Protein AF-C9S8U9-F1 (afdb_monomer_lite)

Secondary structure (DSSP, 8-state):
----HHHHHHHHHHHHHHHHHHHHHHS--------STT--SS-GGGS---PPSS---B--GGGSTT-TT----SEEEEE---TTTTT--SS--HHHHHHHHHT-SSEEEEEE--HHHHSPPTTS-HHHHHHHHHHHHHTT-TTTT-HHHHHHHHHHHHTGGGSGGGTT--EEEE--TT----S---B-HHHHHHHTT-S---S--PPPPGGGGTTHHHHHHHHHHH-GGGS-------------------------EEEEEE--

InterPro domains:
  IPR002685 Glycosyl transferase, family 15 [PF01793] (92-191)
  IPR002685 Glycosyl transferase, family 15 [PTHR31121] (91-192)
  IPR029044 Nucleotide-diphospho-sugar transferases [G3DSA:3.90.550.10] (57-228)
  IPR029044 Nucleotide-diphospho-sugar transferases [SSF53448] (66-192)

Radius of gyration: 26.72 Å; chains: 1; bounding box: 53×52×93 Å

Structure (mmCIF, N/CA/C/O backbone):
data_AF-C9S8U9-F1
#
_entry.id   AF-C9S8U9-F1
#
loop_
_atom_site.group_PDB
_atom_site.id
_atom_site.type_symbol
_atom_site.label_atom_id
_atom_site.label_alt_id
_atom_site.label_comp_id
_atom_site.label_asym_id
_atom_site.label_entity_id
_atom_site.label_seq_id
_atom_site.pdbx_PDB_ins_code
_atom_site.Cartn_x
_atom_site.Cartn_y
_atom_site.Cartn_z
_atom_site.occupancy
_atom_site.B_iso_or_equiv
_atom_site.auth_seq_id
_atom_site.auth_comp_id
_atom_site.auth_asym_id
_atom_site.auth_atom_id
_atom_site.pdbx_PDB_model_num
ATOM 1 N N . MET A 1 1 ? -33.712 15.819 67.278 1.00 54.09 1 MET A N 1
ATOM 2 C CA . MET A 1 1 ? -32.250 15.870 67.512 1.00 54.09 1 MET A CA 1
ATOM 3 C C . MET A 1 1 ? -31.623 16.783 66.472 1.00 54.09 1 MET A C 1
ATOM 5 O O . MET A 1 1 ? -31.717 16.493 65.286 1.00 54.09 1 MET A O 1
ATOM 9 N N . ALA A 1 2 ? -31.070 17.926 66.882 1.00 66.62 2 ALA A N 1
ATOM 10 C CA . ALA A 1 2 ? -30.417 18.839 65.949 1.00 66.62 2 ALA A CA 1
ATOM 11 C C . ALA A 1 2 ? -29.106 18.204 65.463 1.00 66.62 2 ALA A C 1
ATOM 13 O O . ALA A 1 2 ? -28.190 18.008 66.254 1.00 66.62 2 ALA A O 1
ATOM 14 N N . MET A 1 3 ? -29.015 17.871 64.169 1.00 73.12 3 MET A N 1
ATOM 15 C CA . MET A 1 3 ? -27.772 17.347 63.591 1.00 73.12 3 MET A CA 1
ATOM 16 C C . MET A 1 3 ? -26.617 18.318 63.846 1.00 73.12 3 MET A C 1
ATOM 18 O O . MET A 1 3 ? -26.772 19.520 63.599 1.00 73.12 3 MET A O 1
ATOM 22 N N . ALA A 1 4 ? -25.480 17.799 64.307 1.00 79.50 4 ALA A N 1
ATOM 23 C CA . ALA A 1 4 ? -24.287 18.585 64.593 1.00 79.50 4 ALA A CA 1
ATOM 24 C C . ALA A 1 4 ? -23.782 19.297 63.324 1.00 79.50 4 ALA A C 1
ATOM 26 O O . ALA A 1 4 ? -23.772 18.726 62.233 1.00 79.50 4 ALA A O 1
ATOM 27 N N . ARG A 1 5 ? -23.346 20.554 63.466 1.00 78.56 5 ARG A N 1
ATOM 28 C CA . ARG A 1 5 ? -22.829 21.397 62.368 1.00 78.56 5 ARG A CA 1
ATOM 29 C C . ARG A 1 5 ? -21.776 20.708 61.471 1.00 78.56 5 ARG A C 1
ATOM 31 O O . ARG A 1 5 ? -21.916 20.846 60.257 1.00 78.56 5 ARG A O 1
ATOM 38 N N . PRO A 1 6 ? -20.797 19.933 61.987 1.00 82.88 6 PRO A N 1
ATOM 39 C CA . PRO A 1 6 ? -19.828 19.243 61.124 1.00 82.88 6 PRO A CA 1
ATOM 40 C C . PRO A 1 6 ? -20.459 18.139 60.265 1.00 82.88 6 PRO A C 1
ATOM 42 O O . PRO A 1 6 ? -20.071 17.958 59.116 1.00 82.88 6 PRO A O 1
ATOM 45 N N . ILE A 1 7 ? -21.486 17.452 60.772 1.00 84.88 7 ILE A N 1
ATOM 46 C CA . ILE A 1 7 ? -22.198 16.403 60.027 1.00 84.88 7 ILE A CA 1
ATOM 47 C C . ILE A 1 7 ? -22.987 17.022 58.868 1.00 84.88 7 ILE A C 1
ATOM 49 O O . ILE A 1 7 ? -22.993 16.489 57.763 1.00 84.88 7 ILE A O 1
ATOM 53 N N . ARG A 1 8 ? -23.588 18.201 59.079 1.00 85.94 8 ARG A N 1
ATOM 54 C CA . ARG A 1 8 ? -24.282 18.934 58.007 1.00 85.94 8 ARG A CA 1
ATOM 55 C C . ARG A 1 8 ? -23.329 19.354 56.888 1.00 85.94 8 ARG A C 1
ATOM 57 O O . ARG A 1 8 ? -23.689 19.233 55.724 1.00 85.94 8 ARG A O 1
ATOM 64 N N . ALA A 1 9 ? -22.122 19.803 57.231 1.00 87.81 9 ALA A N 1
ATOM 65 C CA . ALA A 1 9 ? -21.110 20.163 56.239 1.00 87.81 9 ALA A CA 1
ATOM 66 C C . ALA A 1 9 ? -20.684 18.949 55.395 1.00 87.81 9 ALA A C 1
ATOM 68 O O . ALA A 1 9 ? -20.598 19.046 54.174 1.00 87.81 9 ALA A O 1
ATOM 69 N N . LEU A 1 10 ? -20.499 17.790 56.030 1.00 91.00 10 LEU A N 1
ATOM 70 C CA . LEU A 1 10 ? -20.082 16.556 55.358 1.00 91.00 10 LEU A CA 1
ATOM 71 C C . LEU A 1 10 ? -21.153 16.035 54.382 1.00 91.00 10 LEU A C 1
ATOM 73 O O . LEU A 1 10 ? -20.832 15.603 53.273 1.00 91.00 10 LEU A O 1
ATOM 77 N N . VAL A 1 11 ? -22.432 16.154 54.751 1.00 91.94 11 VAL A N 1
ATOM 78 C CA . VAL A 1 11 ? -23.562 15.824 53.866 1.00 91.94 11 VAL A CA 1
ATOM 79 C C . VAL A 1 11 ? -23.600 16.751 52.650 1.00 91.94 11 VAL A C 1
ATOM 81 O O . VAL A 1 11 ? -23.737 16.270 51.529 1.00 91.94 11 VAL A O 1
ATOM 84 N N . VAL A 1 12 ? -23.417 18.062 52.839 1.00 93.75 12 VAL A N 1
ATOM 85 C CA . VAL A 1 12 ? -23.402 19.028 51.725 1.00 93.75 12 VAL A CA 1
ATOM 86 C C . VAL A 1 12 ? -22.255 18.742 50.756 1.00 93.75 12 VAL A C 1
ATOM 88 O O . VAL A 1 12 ? -22.478 18.701 49.549 1.00 93.75 12 VAL A O 1
ATOM 91 N N . VAL A 1 13 ? -21.049 18.478 51.268 1.00 94.38 13 VAL A N 1
ATOM 92 C CA . VAL A 1 13 ? -19.889 18.135 50.430 1.00 94.38 13 VAL A CA 1
ATOM 93 C C . VAL A 1 13 ? -20.129 16.837 49.661 1.00 94.38 13 VAL A C 1
ATOM 95 O O . VAL A 1 13 ? -19.851 16.778 48.468 1.00 94.38 13 VAL A O 1
ATOM 98 N N . SER A 1 14 ? -20.703 15.818 50.304 1.00 93.50 14 SER A N 1
ATOM 99 C CA . SER A 1 14 ? -21.003 14.541 49.642 1.00 93.50 14 SER A CA 1
ATOM 100 C C . SER A 1 14 ? -22.031 14.701 48.520 1.00 93.50 14 SER A C 1
ATOM 102 O O . SER A 1 14 ? -21.852 14.140 47.443 1.00 93.50 14 SER A O 1
ATOM 104 N N . VAL A 1 15 ? -23.072 15.514 48.732 1.00 95.25 15 VAL A N 1
ATOM 105 C CA . VAL A 1 15 ? -24.070 15.825 47.696 1.00 95.25 15 VAL A CA 1
ATOM 106 C C . VAL A 1 15 ? -23.445 16.631 46.557 1.00 95.25 15 VAL A C 1
ATOM 108 O O . VAL A 1 15 ? -23.699 16.329 45.396 1.00 95.25 15 VAL A O 1
ATOM 111 N N . MET A 1 16 ? -22.583 17.607 46.855 1.00 94.31 16 MET A N 1
ATOM 112 C CA . MET A 1 16 ? -21.869 18.368 45.823 1.00 94.31 16 MET A CA 1
ATOM 113 C C . MET A 1 16 ? -20.952 17.480 44.981 1.00 94.31 16 MET A C 1
ATOM 115 O O . MET A 1 16 ? -20.958 17.592 43.757 1.00 94.31 16 MET A O 1
ATOM 119 N N . LEU A 1 17 ? -20.206 16.573 45.615 1.00 94.62 17 LEU A N 1
ATOM 120 C CA . LEU A 1 17 ? -19.356 15.612 44.914 1.00 94.62 17 LEU A CA 1
ATOM 121 C C . LEU A 1 17 ? -20.181 14.635 44.073 1.00 94.62 17 LEU A C 1
ATOM 123 O O . LEU A 1 17 ? -19.790 14.331 42.951 1.00 94.62 17 LEU A O 1
ATOM 127 N N . TRP A 1 18 ? -21.337 14.189 44.567 1.00 93.94 18 TRP A N 1
ATOM 128 C CA . TRP A 1 18 ? -22.242 13.316 43.818 1.00 93.94 18 TRP A CA 1
ATOM 129 C C . TRP A 1 18 ? -22.851 14.023 42.602 1.00 93.94 18 TRP A C 1
ATOM 131 O O . TRP A 1 18 ? -22.807 13.486 41.498 1.00 93.94 18 TRP A O 1
ATOM 141 N N . CYS A 1 19 ? -23.325 15.262 42.761 1.00 92.69 19 CYS A N 1
ATOM 142 C CA . CYS A 1 19 ? -23.806 16.084 41.650 1.00 92.69 19 CYS A CA 1
ATOM 143 C C . CYS A 1 19 ? -22.697 16.377 40.631 1.00 92.69 19 CYS A C 1
ATOM 145 O O . CYS A 1 19 ? -22.939 16.318 39.428 1.00 92.69 19 CYS A O 1
ATOM 147 N N . PHE A 1 20 ? -21.474 16.649 41.095 1.00 91.12 20 PHE A N 1
ATOM 148 C CA . PHE A 1 20 ? -20.315 16.832 40.223 1.00 91.12 20 PHE A CA 1
ATOM 149 C C . PHE A 1 20 ? -19.981 15.548 39.457 1.00 91.12 20 PHE A C 1
ATOM 151 O O . PHE A 1 20 ? -19.765 15.594 38.252 1.00 91.12 20 PHE A O 1
ATOM 158 N N . PHE A 1 21 ? -20.012 14.391 40.119 1.00 90.12 21 PHE A N 1
ATOM 159 C CA . PHE A 1 21 ? -19.771 13.097 39.485 1.00 90.12 21 PHE A CA 1
ATOM 160 C C . PHE A 1 21 ? -20.844 12.758 38.439 1.00 90.12 21 PHE A C 1
ATOM 162 O O . PHE A 1 21 ? -20.517 12.317 37.340 1.00 90.12 21 PHE A O 1
ATOM 169 N N . ILE A 1 22 ? -22.117 13.046 38.729 1.00 90.44 22 ILE A N 1
ATOM 170 C CA . ILE A 1 22 ? -23.211 12.924 37.756 1.00 90.44 22 ILE A CA 1
ATOM 171 C C . ILE A 1 22 ? -23.002 13.879 36.581 1.00 90.44 22 ILE A C 1
ATOM 173 O O . ILE A 1 22 ? -23.179 13.472 35.438 1.00 90.44 22 ILE A O 1
ATOM 177 N N . TYR A 1 23 ? -22.583 15.120 36.830 1.00 87.38 23 TYR A N 1
ATOM 178 C CA . TYR A 1 23 ? -22.259 16.074 35.772 1.00 87.38 23 TYR A CA 1
ATOM 179 C C . TYR A 1 23 ? -21.071 15.614 34.913 1.00 87.38 23 TYR A C 1
ATOM 181 O O . TYR A 1 23 ? -21.072 15.838 33.710 1.00 87.38 23 TYR A O 1
ATOM 189 N N . LEU A 1 24 ? -20.083 14.919 35.478 1.00 81.25 24 LEU A N 1
ATOM 190 C CA . LEU A 1 24 ? -18.994 14.335 34.688 1.00 81.25 24 LEU A CA 1
ATOM 191 C C . LEU A 1 24 ? -19.458 13.173 33.794 1.00 81.25 24 LEU A C 1
ATOM 193 O O . LEU A 1 24 ? -18.892 12.984 32.720 1.00 81.25 24 LEU A O 1
ATOM 197 N N . ILE A 1 25 ? -20.471 12.406 34.214 1.00 83.19 25 ILE A N 1
ATOM 198 C CA . ILE A 1 25 ? -20.989 11.251 33.459 1.00 83.19 25 ILE A CA 1
ATOM 199 C C . ILE A 1 25 ? -22.046 11.665 32.425 1.00 83.19 25 ILE A C 1
ATOM 201 O O . ILE A 1 25 ? -22.026 11.177 31.299 1.00 83.19 25 ILE A O 1
ATOM 205 N N . LEU A 1 26 ? -22.983 12.533 32.812 1.00 84.19 26 LEU A N 1
ATOM 206 C CA . LEU A 1 26 ? -24.154 12.925 32.015 1.00 84.19 26 LEU A CA 1
ATOM 207 C C . LEU A 1 26 ? -24.034 14.325 31.406 1.00 84.19 26 LEU A C 1
ATOM 209 O O . LEU A 1 26 ? -24.893 14.728 30.623 1.00 84.19 26 LEU A O 1
ATOM 213 N N . GLY A 1 27 ? -23.014 15.092 31.791 1.00 75.19 27 GLY A N 1
ATOM 214 C CA . GLY A 1 27 ? -22.789 16.422 31.249 1.00 75.19 27 GLY A CA 1
ATOM 215 C C . GLY A 1 27 ? -22.504 16.371 29.748 1.00 75.19 27 GLY A C 1
ATOM 216 O O . GLY A 1 27 ? -21.964 15.380 29.244 1.00 75.19 27 GLY A O 1
ATOM 217 N N . PRO A 1 28 ? -22.855 17.441 29.015 1.00 69.88 28 PRO A N 1
ATOM 218 C CA . PRO A 1 28 ? -22.591 17.523 27.591 1.00 69.88 28 PRO A CA 1
ATOM 219 C C . PRO A 1 28 ? -21.091 17.355 27.362 1.00 69.88 28 PRO A C 1
ATOM 221 O O . PRO A 1 28 ? -20.277 18.105 27.909 1.00 69.88 28 PRO A O 1
ATOM 224 N N . GLN A 1 29 ? -20.720 16.356 26.560 1.00 63.53 29 GLN A N 1
ATOM 225 C CA . GLN A 1 29 ? -19.364 16.259 26.039 1.00 63.53 29 GLN A CA 1
ATOM 226 C C . GLN A 1 29 ? -19.092 17.587 25.335 1.00 63.53 29 GLN A C 1
ATOM 228 O O . GLN A 1 29 ? -19.783 17.920 24.373 1.00 63.53 29 GLN A O 1
ATOM 233 N N . ARG A 1 30 ? -18.151 18.388 25.853 1.00 58.03 30 ARG A N 1
ATOM 234 C CA . ARG A 1 30 ? -17.714 19.596 25.153 1.00 58.03 30 ARG A CA 1
ATOM 235 C C . ARG A 1 30 ? -17.228 19.136 23.789 1.00 58.03 30 ARG A C 1
ATOM 237 O O . ARG A 1 30 ? -16.186 18.487 23.704 1.00 58.03 30 ARG A O 1
ATOM 244 N N . GLU A 1 31 ? -17.987 19.451 22.745 1.00 56.72 31 GLU A N 1
ATOM 245 C CA . GLU A 1 31 ? -17.474 19.371 21.391 1.00 56.72 31 GLU A CA 1
ATOM 246 C C . GLU A 1 31 ? -16.242 20.262 21.366 1.00 56.72 31 GLU A C 1
ATOM 248 O O . GLU A 1 31 ? -16.318 21.482 21.524 1.00 56.72 31 GLU A O 1
ATOM 253 N N . ILE A 1 32 ? -15.076 19.631 21.270 1.00 55.09 32 ILE A N 1
ATOM 254 C CA . ILE A 1 32 ? -13.846 20.344 20.988 1.00 55.09 32 ILE A CA 1
ATOM 255 C C . ILE A 1 32 ? -14.040 20.863 19.568 1.00 55.09 32 ILE A C 1
ATOM 257 O O . ILE A 1 32 ? -13.797 20.139 18.603 1.00 55.09 32 ILE A O 1
ATOM 261 N N . HIS A 1 33 ? -14.525 22.097 19.442 1.00 51.94 33 HIS A N 1
ATOM 262 C CA . HIS A 1 33 ? -14.406 22.845 18.204 1.00 51.94 33 HIS A CA 1
ATOM 263 C C . HIS A 1 33 ? -12.909 23.039 17.995 1.00 51.94 33 HIS A C 1
ATOM 265 O O . HIS A 1 33 ? -12.260 23.861 18.646 1.00 51.94 33 HIS A O 1
ATOM 271 N N . LEU A 1 34 ? -12.339 22.165 17.167 1.00 55.38 34 LEU A N 1
ATOM 272 C CA . LEU A 1 34 ? -10.974 22.316 16.710 1.00 55.38 34 LEU A CA 1
ATOM 273 C C . LEU A 1 34 ? -10.901 23.694 16.044 1.00 55.38 34 LEU A C 1
ATOM 275 O O . LEU A 1 34 ? -11.788 24.009 15.249 1.00 55.38 34 LEU A O 1
ATOM 279 N N . PRO A 1 35 ? -9.898 24.528 16.366 1.00 50.22 35 PRO A N 1
ATOM 280 C CA . PRO A 1 35 ? -9.733 25.781 15.656 1.00 50.22 35 PRO A CA 1
ATOM 281 C C . PRO A 1 35 ? -9.666 25.476 14.159 1.00 50.22 35 PRO A C 1
ATOM 283 O O . PRO A 1 35 ? -8.982 24.534 13.749 1.00 50.22 35 PRO A O 1
ATOM 286 N N . GLU A 1 36 ? -10.359 26.288 13.366 1.00 54.41 36 GLU A N 1
ATOM 287 C CA . GLU A 1 36 ? -10.428 26.271 11.898 1.00 54.41 36 GLU A CA 1
ATOM 288 C C . GLU A 1 36 ? -9.066 26.620 11.256 1.00 54.41 36 GLU A C 1
ATOM 290 O O . GLU A 1 36 ? -8.959 27.279 10.234 1.00 54.41 36 GLU A O 1
ATOM 295 N N . ARG A 1 37 ? -7.957 26.212 11.878 1.00 47.31 37 ARG A N 1
ATOM 296 C CA . ARG A 1 37 ? -6.586 26.557 11.492 1.00 47.31 37 ARG A CA 1
ATOM 297 C C . ARG A 1 37 ? -6.035 25.680 10.362 1.00 47.31 37 ARG A C 1
ATOM 299 O O . ARG A 1 37 ? -4.837 25.696 10.112 1.00 47.31 37 ARG A O 1
ATOM 306 N N . TYR A 1 38 ? -6.908 24.909 9.719 1.00 49.53 38 TYR A N 1
ATOM 307 C CA . TYR A 1 38 ? -6.626 24.093 8.537 1.00 49.53 38 TYR A CA 1
ATOM 308 C C . TYR A 1 38 ? -7.704 24.285 7.466 1.00 49.53 38 TYR A C 1
ATOM 310 O O . TYR A 1 38 ? -8.011 23.367 6.711 1.00 49.53 38 TYR A O 1
ATOM 318 N N . SER A 1 39 ? -8.297 25.477 7.387 1.00 54.19 39 SER A N 1
ATOM 319 C CA . SER A 1 39 ? -8.787 25.931 6.092 1.00 54.19 39 SER A CA 1
ATOM 320 C C . SER A 1 39 ? -7.554 26.022 5.193 1.00 54.19 39 SER A C 1
ATOM 322 O O . SER A 1 39 ? -6.684 26.865 5.413 1.00 54.19 39 SER A O 1
ATOM 324 N N . HIS A 1 40 ? -7.411 25.106 4.236 1.00 61.16 40 HIS A N 1
ATOM 325 C CA . HIS A 1 40 ? -6.557 25.363 3.085 1.00 61.16 40 HIS A CA 1
ATOM 326 C C . HIS A 1 40 ? -7.173 26.580 2.389 1.00 61.16 40 HIS A C 1
ATOM 328 O O . HIS A 1 40 ? -8.085 26.420 1.586 1.00 61.16 40 HIS A O 1
ATOM 334 N N . GLU A 1 41 ? -6.746 27.794 2.754 1.00 72.56 41 GLU A N 1
ATOM 335 C CA . GLU A 1 41 ? -7.321 29.037 2.212 1.00 72.56 41 GLU A CA 1
ATOM 336 C C . GLU A 1 41 ? -7.278 29.043 0.675 1.00 72.56 41 GLU A C 1
ATOM 338 O O . GLU A 1 41 ? -8.136 29.641 0.028 1.00 72.56 41 GLU A O 1
ATOM 343 N N . ARG A 1 42 ? -6.322 28.304 0.092 1.00 79.56 42 ARG A N 1
ATOM 344 C CA . ARG A 1 42 ? -6.263 27.949 -1.324 1.00 79.56 42 ARG A CA 1
ATOM 345 C C . ARG A 1 42 ? -5.602 26.580 -1.495 1.00 79.56 42 ARG A C 1
ATOM 347 O O . ARG A 1 42 ? -4.572 26.317 -0.876 1.00 79.56 42 ARG A O 1
ATOM 354 N N . ASP A 1 43 ? -6.193 25.718 -2.319 1.00 83.25 43 ASP A N 1
ATOM 355 C CA . ASP A 1 43 ? -5.594 24.435 -2.703 1.00 83.25 43 ASP A CA 1
ATOM 356 C C . ASP A 1 43 ? -4.385 24.688 -3.630 1.00 83.25 43 ASP A C 1
ATOM 358 O O . ASP A 1 43 ? -4.574 25.288 -4.694 1.00 83.25 43 ASP A O 1
ATOM 362 N N . PRO A 1 44 ? -3.158 24.263 -3.263 1.00 86.31 44 PRO A N 1
ATOM 363 C CA . PRO A 1 44 ? -1.973 24.410 -4.112 1.00 86.31 44 PRO A CA 1
ATOM 364 C C . PRO A 1 44 ? -2.095 23.721 -5.476 1.00 86.31 44 PRO A C 1
ATOM 366 O O . PRO A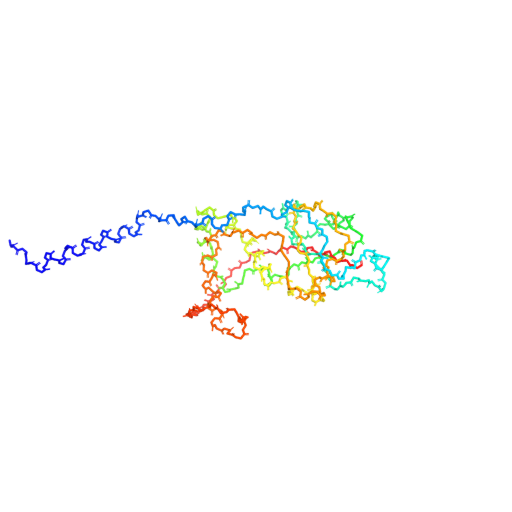 1 44 ? -1.444 24.146 -6.423 1.00 86.31 44 PRO A O 1
ATOM 369 N N . ASN A 1 45 ? -2.961 22.709 -5.617 1.00 86.81 45 ASN A N 1
ATOM 370 C CA . ASN A 1 45 ? -3.195 22.036 -6.901 1.00 86.81 45 ASN A CA 1
ATOM 371 C C . ASN A 1 45 ? -3.896 22.935 -7.939 1.00 86.81 45 ASN A C 1
ATOM 373 O O . ASN A 1 45 ? -4.037 22.543 -9.096 1.00 86.81 45 ASN A O 1
ATOM 377 N N . LEU A 1 46 ? -4.366 24.125 -7.540 1.00 86.69 46 LEU A N 1
ATOM 378 C CA . LEU A 1 46 ? -4.880 25.144 -8.462 1.00 86.69 46 LEU A CA 1
ATOM 379 C C . LEU A 1 46 ? -3.764 25.894 -9.197 1.00 86.69 46 LEU A C 1
ATOM 381 O O . LEU A 1 46 ? -4.042 26.575 -10.185 1.00 86.69 46 LEU A O 1
ATOM 385 N N . ASP A 1 47 ? -2.530 25.818 -8.702 1.00 89.25 47 ASP A N 1
ATOM 386 C CA . ASP A 1 47 ? -1.371 26.391 -9.367 1.00 89.25 47 ASP A CA 1
ATOM 387 C C . ASP A 1 47 ? -0.812 25.399 -10.399 1.00 89.25 47 ASP A C 1
ATOM 389 O O . ASP A 1 47 ? -0.953 24.179 -10.270 1.00 89.25 47 ASP A O 1
ATOM 393 N N . LEU A 1 48 ? -0.183 25.924 -11.457 1.00 89.12 48 LEU A N 1
ATOM 394 C CA . LEU A 1 48 ? 0.437 25.093 -12.490 1.00 89.12 48 LEU A CA 1
ATOM 395 C C . LEU A 1 48 ? 1.506 24.203 -11.850 1.00 89.12 48 LEU A C 1
ATOM 397 O O . LEU A 1 48 ? 2.548 24.687 -11.411 1.00 89.12 48 LEU A O 1
ATOM 401 N N . THR A 1 49 ? 1.225 22.905 -11.807 1.00 91.00 49 THR A N 1
ATOM 402 C CA . THR A 1 49 ? 2.106 21.892 -11.230 1.00 91.00 49 THR A CA 1
ATOM 403 C C . THR A 1 49 ? 2.748 21.102 -12.362 1.00 91.00 49 THR A C 1
ATOM 405 O O . THR A 1 49 ? 2.046 20.599 -13.239 1.00 91.00 49 THR A O 1
ATOM 408 N N . GLY A 1 50 ? 4.078 21.033 -12.359 1.00 89.12 50 GLY A N 1
ATOM 409 C CA . GLY A 1 50 ? 4.873 20.317 -13.355 1.00 89.12 50 GLY A CA 1
ATOM 410 C C . GLY A 1 50 ? 5.704 19.196 -12.740 1.00 89.12 50 GLY A C 1
ATOM 411 O O . GLY A 1 50 ? 5.464 18.762 -11.612 1.00 89.12 50 GLY A O 1
ATOM 412 N N . GLU A 1 51 ? 6.696 18.741 -13.496 1.00 92.06 51 GLU A N 1
ATOM 413 C CA . GLU A 1 51 ? 7.653 17.738 -13.040 1.00 92.06 51 GLU A CA 1
ATOM 414 C C . GLU A 1 51 ? 8.521 18.257 -11.877 1.00 92.06 51 GLU A C 1
ATOM 416 O O . GLU A 1 51 ? 8.770 19.463 -11.766 1.00 92.06 51 GLU A O 1
ATOM 421 N N . PRO A 1 52 ? 8.992 17.364 -10.992 1.00 89.69 52 PRO A N 1
ATOM 422 C CA . PRO A 1 52 ? 9.835 17.749 -9.871 1.00 89.69 52 PRO A CA 1
ATOM 423 C C . PRO A 1 52 ? 11.235 18.174 -10.330 1.00 89.69 52 PRO A C 1
ATOM 425 O O . PRO A 1 52 ? 11.776 17.666 -11.311 1.00 89.69 52 PRO A O 1
ATOM 428 N N . GLU A 1 53 ? 11.866 19.064 -9.564 1.00 86.94 53 GLU A N 1
ATOM 429 C CA . GLU A 1 53 ? 13.256 19.453 -9.803 1.00 86.94 53 GLU A CA 1
ATOM 430 C C . GLU A 1 53 ? 14.224 18.282 -9.549 1.00 86.94 53 GLU A C 1
ATOM 432 O O . GLU A 1 53 ? 14.105 17.546 -8.563 1.00 86.94 53 GLU A O 1
ATOM 437 N N . GLY A 1 54 ? 15.230 18.139 -10.414 1.00 82.81 54 GLY A N 1
ATOM 438 C CA . GLY A 1 54 ? 16.295 17.146 -10.278 1.00 82.81 54 GLY A CA 1
ATOM 439 C C . GLY A 1 54 ? 16.600 16.408 -11.578 1.00 82.81 54 GLY A C 1
ATOM 440 O O . GLY A 1 54 ? 16.094 16.743 -12.647 1.00 82.81 54 GLY A O 1
ATOM 441 N N . THR A 1 55 ? 17.460 15.393 -11.489 1.00 86.75 55 THR A N 1
ATOM 442 C CA . THR A 1 55 ? 17.773 14.527 -12.631 1.00 86.75 55 THR A CA 1
ATOM 443 C C . THR A 1 55 ? 16.649 13.518 -12.832 1.00 86.75 55 THR A C 1
ATOM 445 O O . THR A 1 55 ? 16.516 12.570 -12.057 1.00 86.75 55 THR A O 1
ATOM 448 N N . LEU A 1 56 ? 15.865 13.712 -13.891 1.00 91.50 56 LEU A N 1
ATOM 449 C CA . LEU A 1 56 ? 14.792 12.805 -14.287 1.00 91.50 56 LEU A CA 1
ATOM 450 C C . LEU A 1 56 ? 15.292 11.782 -15.305 1.00 91.50 56 LEU A C 1
ATOM 452 O O . LEU A 1 56 ? 16.115 12.084 -16.171 1.00 91.50 56 LEU A O 1
ATOM 456 N N . THR A 1 57 ? 14.801 10.552 -15.176 1.00 91.25 57 THR A N 1
ATOM 457 C CA . THR A 1 57 ? 15.069 9.466 -16.124 1.00 91.25 57 THR A CA 1
ATOM 458 C C . THR A 1 57 ? 13.795 9.197 -16.903 1.00 91.25 57 THR A C 1
ATOM 460 O O . THR A 1 57 ? 12.766 8.935 -16.293 1.00 91.25 57 THR A O 1
ATOM 463 N N . TYR A 1 58 ? 13.861 9.257 -18.229 1.00 93.38 58 TYR A N 1
ATOM 464 C CA . TYR A 1 58 ? 12.703 9.079 -19.107 1.00 93.38 58 TYR A CA 1
ATOM 465 C C . TYR A 1 58 ? 12.696 7.691 -19.749 1.00 93.38 58 TYR A C 1
ATOM 467 O O . TYR A 1 58 ? 13.716 6.991 -19.788 1.00 93.38 58 TYR A O 1
ATOM 475 N N . ALA A 1 59 ? 11.536 7.302 -20.279 1.00 90.88 59 ALA A N 1
ATOM 476 C CA . ALA A 1 59 ? 11.382 6.050 -21.005 1.00 90.88 59 ALA A CA 1
ATOM 477 C C . ALA A 1 59 ? 12.367 5.952 -22.188 1.00 90.88 59 ALA A C 1
ATOM 479 O O . ALA A 1 59 ? 12.560 6.891 -22.957 1.00 90.88 59 ALA A O 1
ATOM 480 N N . SER A 1 60 ? 12.994 4.786 -22.335 1.00 92.19 60 SER A N 1
ATOM 481 C CA . SER A 1 60 ? 13.945 4.468 -23.407 1.00 92.19 60 SER A CA 1
ATOM 482 C C . SER A 1 60 ? 13.899 2.972 -23.730 1.00 92.19 60 SER A C 1
ATOM 484 O O . SER A 1 60 ? 13.233 2.206 -23.034 1.00 92.19 60 SER A O 1
ATOM 486 N N . GLU A 1 61 ? 14.628 2.517 -24.752 1.00 91.06 61 GLU A N 1
ATOM 487 C CA . GLU A 1 61 ? 14.692 1.089 -25.113 1.00 91.06 61 GLU A CA 1
ATOM 488 C C . GLU A 1 61 ? 15.197 0.200 -23.961 1.00 91.06 61 GLU A C 1
ATOM 490 O O . GLU A 1 61 ? 14.794 -0.955 -23.843 1.00 91.06 61 GLU A O 1
ATOM 495 N N . ALA A 1 62 ? 15.993 0.754 -23.039 1.00 91.50 62 ALA A N 1
ATOM 496 C CA . ALA A 1 62 ? 16.450 0.059 -21.833 1.00 91.50 62 ALA A CA 1
ATOM 497 C C . ALA A 1 62 ? 15.315 -0.254 -20.829 1.00 91.50 62 ALA A C 1
ATOM 499 O O . ALA A 1 62 ? 15.512 -1.011 -19.876 1.00 91.50 62 ALA A O 1
ATOM 500 N N . TYR A 1 63 ? 14.122 0.313 -21.028 1.00 91.62 63 TYR A N 1
ATOM 501 C CA . TYR A 1 63 ? 12.908 -0.012 -20.278 1.00 91.62 63 TYR A CA 1
ATOM 502 C C . TYR A 1 63 ? 12.033 -1.057 -20.975 1.00 91.62 63 TYR A C 1
ATOM 504 O O . TYR A 1 63 ? 10.966 -1.375 -20.445 1.00 91.62 63 TYR A O 1
ATOM 512 N N . ALA A 1 64 ? 12.431 -1.599 -22.130 1.00 89.81 64 ALA A N 1
ATOM 513 C CA . ALA A 1 64 ? 11.670 -2.664 -22.770 1.00 89.81 64 ALA A CA 1
ATOM 514 C C . ALA A 1 64 ? 11.655 -3.939 -21.892 1.00 89.81 64 ALA A C 1
ATOM 516 O O . ALA A 1 64 ? 12.652 -4.238 -21.227 1.00 89.81 64 ALA A O 1
ATOM 517 N N . PRO A 1 65 ? 10.538 -4.691 -21.856 1.00 88.81 65 PRO A N 1
ATOM 518 C CA . PRO A 1 65 ? 10.461 -5.935 -21.092 1.00 88.81 65 PRO A CA 1
ATOM 519 C C . PRO A 1 65 ? 11.481 -6.972 -21.580 1.00 88.81 65 PRO A C 1
ATOM 521 O O . PRO A 1 65 ? 11.597 -7.207 -22.783 1.00 88.81 65 PRO A O 1
ATOM 524 N N . GLY A 1 66 ? 12.181 -7.632 -20.653 1.00 84.69 66 GLY A N 1
ATOM 525 C CA . GLY A 1 66 ? 13.065 -8.763 -20.971 1.00 84.69 66 GLY A CA 1
ATOM 526 C C . GLY A 1 66 ? 14.459 -8.398 -21.497 1.00 84.69 66 GLY A C 1
ATOM 527 O O . GLY A 1 66 ? 15.173 -9.279 -21.973 1.00 84.69 66 GLY A O 1
ATOM 528 N N . VAL A 1 67 ? 14.868 -7.130 -21.404 1.00 88.75 67 VAL A N 1
ATOM 529 C CA . VAL A 1 67 ? 16.230 -6.685 -21.747 1.00 88.75 67 VAL A CA 1
ATOM 530 C C . VAL A 1 67 ? 17.205 -7.038 -20.616 1.00 88.75 67 VAL A C 1
ATOM 532 O O . VAL A 1 67 ? 16.930 -6.753 -19.452 1.00 88.75 67 VAL A O 1
ATOM 535 N N . GLU A 1 68 ? 18.367 -7.621 -20.943 1.00 84.31 68 GLU A N 1
ATOM 536 C CA . GLU A 1 68 ? 19.372 -8.025 -19.938 1.00 84.31 68 GLU A CA 1
ATOM 537 C C . GLU A 1 68 ? 19.919 -6.838 -19.124 1.00 84.31 68 GLU A C 1
ATOM 539 O O . GLU A 1 68 ? 20.033 -6.924 -17.903 1.00 84.31 68 GLU A O 1
ATOM 544 N N . ASN A 1 69 ? 20.199 -5.710 -19.785 1.00 86.69 69 ASN A N 1
ATOM 545 C CA . ASN A 1 69 ? 20.703 -4.482 -19.161 1.00 86.69 69 ASN A CA 1
ATOM 546 C C . ASN A 1 69 ? 19.588 -3.443 -19.003 1.00 86.69 69 ASN A C 1
ATOM 548 O O . ASN A 1 69 ? 19.638 -2.364 -19.597 1.00 86.69 69 ASN A O 1
ATOM 552 N N . SER A 1 70 ? 18.551 -3.784 -18.238 1.00 88.88 70 SER A N 1
ATOM 553 C CA . SER A 1 70 ? 17.449 -2.852 -18.001 1.00 88.88 70 SER A CA 1
ATOM 554 C C . SER A 1 70 ? 17.892 -1.635 -17.178 1.00 88.88 70 SER A C 1
ATOM 556 O O . SER A 1 70 ? 18.626 -1.768 -16.200 1.00 88.88 70 SER A O 1
ATOM 558 N N . ALA A 1 71 ? 17.383 -0.451 -17.531 1.00 90.62 71 ALA A N 1
ATOM 559 C CA . ALA A 1 71 ? 17.565 0.777 -16.750 1.00 90.62 71 ALA A CA 1
ATOM 560 C C . ALA A 1 71 ? 16.720 0.807 -15.456 1.00 90.62 71 ALA A C 1
ATOM 562 O O . ALA A 1 71 ? 16.878 1.702 -14.625 1.00 90.62 71 ALA A O 1
ATOM 563 N N . ARG A 1 72 ? 15.824 -0.171 -15.263 1.00 91.31 72 ARG A N 1
ATOM 564 C CA . ARG A 1 72 ? 14.919 -0.247 -14.110 1.00 91.31 72 ARG A CA 1
ATOM 565 C C . ARG A 1 72 ? 15.677 -0.597 -12.831 1.00 91.31 72 ARG A C 1
ATOM 567 O O . ARG A 1 72 ? 16.389 -1.599 -12.762 1.00 91.31 72 ARG A O 1
ATOM 574 N N . ILE A 1 73 ? 15.448 0.176 -11.770 1.00 91.88 73 ILE A N 1
ATOM 575 C CA . ILE A 1 73 ? 15.950 -0.168 -10.436 1.00 91.88 73 ILE A CA 1
ATOM 576 C C . ILE A 1 73 ? 15.073 -1.229 -9.761 1.00 91.88 73 ILE A C 1
ATOM 578 O O . ILE A 1 73 ? 13.999 -1.596 -10.236 1.00 91.88 73 ILE A O 1
ATOM 582 N N . ASN A 1 74 ? 15.524 -1.734 -8.613 1.00 92.19 74 ASN A N 1
ATOM 583 C CA . ASN A 1 74 ? 14.845 -2.806 -7.894 1.00 92.19 74 ASN A CA 1
ATOM 584 C C . ASN A 1 74 ? 13.586 -2.320 -7.150 1.00 92.19 74 ASN A C 1
ATOM 586 O O . ASN A 1 74 ? 13.583 -2.122 -5.928 1.00 92.19 74 ASN A O 1
ATOM 590 N N . ALA A 1 75 ? 12.524 -2.128 -7.927 1.00 93.50 75 ALA A N 1
ATOM 591 C CA . ALA A 1 75 ? 11.234 -1.612 -7.512 1.00 93.50 75 ALA A CA 1
ATOM 592 C C . ALA A 1 75 ? 10.073 -2.467 -8.049 1.00 93.50 75 ALA A C 1
ATOM 594 O O . ALA A 1 75 ? 10.252 -3.308 -8.933 1.00 93.50 75 ALA A O 1
ATOM 595 N N . THR A 1 76 ? 8.874 -2.285 -7.494 1.00 94.25 76 THR A N 1
ATOM 596 C CA . THR A 1 76 ? 7.681 -3.043 -7.900 1.00 94.25 76 THR A CA 1
ATOM 597 C C . THR A 1 76 ? 6.396 -2.249 -7.676 1.00 94.25 76 THR A C 1
ATOM 599 O O . THR A 1 76 ? 6.305 -1.452 -6.743 1.00 94.25 76 THR A O 1
ATOM 602 N N . LEU A 1 77 ? 5.363 -2.519 -8.471 1.00 93.69 77 LEU A N 1
ATOM 603 C CA . LEU A 1 77 ? 3.995 -2.147 -8.117 1.00 93.69 77 LEU A CA 1
ATOM 604 C C . LEU A 1 77 ? 3.403 -3.273 -7.253 1.00 93.69 77 LEU A C 1
ATOM 606 O O . LEU A 1 77 ? 3.504 -4.455 -7.597 1.00 93.69 77 LEU A O 1
ATOM 610 N N . LEU A 1 78 ? 2.820 -2.923 -6.108 1.00 93.31 78 LEU A N 1
ATOM 611 C CA . LEU A 1 78 ? 2.316 -3.862 -5.104 1.00 93.31 78 LEU A CA 1
ATOM 612 C C . LEU A 1 78 ? 0.816 -3.654 -4.895 1.00 93.31 78 LEU A C 1
ATOM 614 O O . LEU A 1 78 ? 0.409 -2.567 -4.490 1.00 93.31 78 LEU A O 1
ATOM 618 N N . ALA A 1 79 ? 0.011 -4.699 -5.093 1.00 90.38 79 ALA A N 1
ATOM 619 C CA . ALA A 1 79 ? -1.433 -4.640 -4.891 1.00 90.38 79 ALA A CA 1
ATOM 620 C C . ALA A 1 79 ? -1.922 -5.792 -4.004 1.00 90.38 79 ALA A C 1
ATOM 622 O O . ALA A 1 79 ? -1.820 -6.972 -4.347 1.00 90.38 79 ALA A O 1
ATOM 623 N N . LEU A 1 80 ? -2.506 -5.449 -2.856 1.00 87.06 80 LEU A N 1
ATOM 624 C CA . LEU A 1 80 ? -3.222 -6.411 -2.025 1.00 87.06 80 LEU A CA 1
ATOM 625 C C . LEU A 1 80 ? -4.687 -6.435 -2.456 1.00 87.06 80 LEU A C 1
ATOM 627 O O . LEU A 1 80 ? -5.422 -5.494 -2.183 1.00 87.06 80 LEU A O 1
ATOM 631 N N . VAL A 1 81 ? -5.108 -7.511 -3.115 1.00 78.25 81 VAL A N 1
ATOM 632 C CA . VAL A 1 81 ? -6.452 -7.613 -3.701 1.00 78.25 81 VAL A CA 1
ATOM 633 C C . VAL A 1 81 ? -7.263 -8.659 -2.946 1.00 78.25 81 VAL A C 1
ATOM 635 O O . VAL A 1 81 ? -6.781 -9.767 -2.705 1.00 78.25 81 VAL A O 1
ATOM 638 N N . ARG A 1 82 ? -8.498 -8.314 -2.561 1.00 66.50 82 ARG A N 1
ATOM 639 C CA . ARG A 1 82 ? -9.398 -9.241 -1.860 1.00 66.50 82 ARG A CA 1
ATOM 640 C C . ARG A 1 82 ? -10.280 -10.028 -2.817 1.00 66.50 82 ARG A C 1
ATOM 642 O O . ARG A 1 82 ? -10.577 -9.618 -3.934 1.00 66.50 82 ARG A O 1
ATOM 649 N N . ASN A 1 83 ? -10.777 -11.14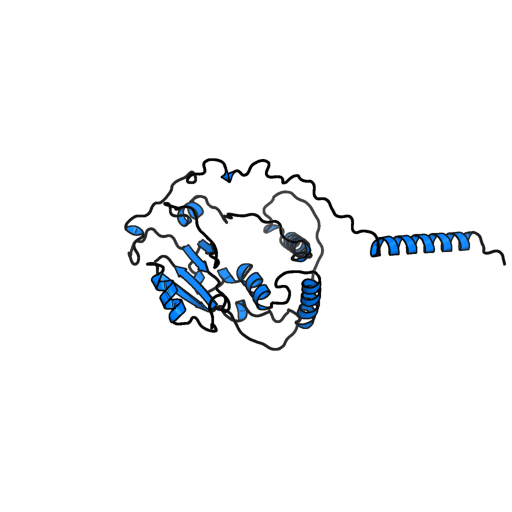0 -2.293 1.00 53.47 83 ASN A N 1
ATOM 650 C CA . ASN A 1 83 ? -11.622 -12.094 -2.996 1.00 53.47 83 ASN A CA 1
ATOM 651 C C . ASN A 1 83 ? -13.049 -11.585 -3.268 1.00 53.47 83 ASN A C 1
ATOM 653 O O . ASN A 1 83 ? -13.758 -12.171 -4.074 1.00 53.47 83 ASN A O 1
ATOM 657 N N . GLU A 1 84 ? -13.503 -10.530 -2.588 1.00 53.19 84 GLU A N 1
ATOM 658 C CA . GLU A 1 84 ? -14.833 -9.932 -2.787 1.00 53.19 84 GLU A CA 1
ATOM 659 C C . GLU A 1 84 ? -14.824 -8.758 -3.777 1.00 53.19 84 GLU A C 1
ATOM 661 O O . GLU A 1 84 ? -15.878 -8.240 -4.141 1.00 53.19 84 GLU A O 1
ATOM 666 N N . GLU A 1 85 ? -13.644 -8.322 -4.219 1.00 53.03 85 GLU A N 1
ATOM 667 C CA . GLU A 1 85 ? -13.495 -7.264 -5.226 1.00 53.03 85 GLU A CA 1
ATOM 668 C C . GLU A 1 85 ? -13.601 -7.823 -6.657 1.00 53.03 85 GLU A C 1
ATOM 670 O O . GLU A 1 85 ? -13.812 -7.053 -7.593 1.00 53.03 85 GLU A O 1
ATOM 675 N N . LEU A 1 86 ? -13.557 -9.159 -6.793 1.00 49.94 86 LEU A N 1
ATOM 676 C CA . LEU A 1 86 ? -13.755 -9.978 -7.993 1.00 49.94 86 LEU A CA 1
ATOM 677 C C . LEU A 1 86 ? -14.336 -11.341 -7.563 1.00 49.94 86 LEU A C 1
ATOM 679 O O . LEU A 1 86 ? -13.695 -12.048 -6.799 1.00 49.94 86 LEU A O 1
ATOM 683 N N . VAL A 1 87 ? -15.535 -11.719 -8.019 1.00 39.88 87 VAL A N 1
ATOM 684 C CA . VAL A 1 87 ? -16.259 -12.927 -7.557 1.00 39.88 87 VAL A CA 1
ATOM 685 C C . VAL A 1 87 ? -15.386 -14.199 -7.604 1.00 39.88 87 VAL A C 1
ATOM 687 O O . VAL A 1 87 ? -15.000 -14.639 -8.682 1.00 39.88 87 VAL A O 1
ATOM 690 N N . GLY A 1 88 ? -15.157 -14.835 -6.442 1.00 39.00 88 GLY A N 1
ATOM 691 C CA . GLY A 1 88 ? -14.757 -16.249 -6.340 1.00 39.00 88 GLY A CA 1
ATOM 692 C C . GLY A 1 88 ? -13.271 -16.558 -6.122 1.00 39.00 88 GLY A C 1
ATOM 693 O O . GLY A 1 88 ? -12.714 -17.368 -6.857 1.00 39.00 88 GLY A O 1
ATOM 694 N N . MET A 1 89 ? -12.616 -15.996 -5.101 1.00 40.28 89 MET A N 1
ATOM 695 C CA . MET A 1 89 ? -11.216 -16.338 -4.805 1.00 40.28 89 MET A CA 1
ATOM 696 C C . MET A 1 89 ? -11.030 -16.986 -3.418 1.00 40.28 89 MET A C 1
ATOM 698 O O . MET A 1 89 ? -11.464 -16.478 -2.395 1.00 40.28 89 MET A O 1
ATOM 702 N N . LEU A 1 90 ? -10.358 -18.137 -3.394 1.00 47.06 90 LEU A N 1
ATOM 703 C CA . LEU A 1 90 ? -9.460 -18.607 -2.318 1.00 47.06 90 LEU A CA 1
ATOM 704 C C . LEU A 1 90 ? -8.057 -18.908 -2.897 1.00 47.06 90 LEU A C 1
ATOM 706 O O . LEU A 1 90 ? -7.088 -19.098 -2.168 1.00 47.06 90 LEU A O 1
ATOM 710 N N . SER A 1 91 ? -7.947 -18.879 -4.224 1.00 57.69 91 SER A N 1
ATOM 711 C CA . SER A 1 91 ? -6.752 -18.931 -5.053 1.00 57.69 91 SER A CA 1
ATOM 712 C C . SER A 1 91 ? -6.961 -17.938 -6.202 1.00 57.69 91 SER A C 1
ATOM 714 O O . SER A 1 91 ? -8.100 -17.670 -6.587 1.00 57.69 91 SER A O 1
ATOM 716 N N . PHE A 1 92 ? -5.886 -17.357 -6.739 1.00 64.69 92 PHE A N 1
ATOM 717 C CA . PHE A 1 92 ? -5.984 -16.558 -7.962 1.00 64.69 92 PHE A CA 1
ATOM 718 C C . PHE A 1 92 ? -6.589 -17.417 -9.070 1.00 64.69 92 PHE A C 1
ATOM 720 O O . PHE A 1 92 ? -5.965 -18.401 -9.476 1.00 64.69 92 PHE A O 1
ATOM 727 N N . THR A 1 93 ? -7.777 -17.057 -9.552 1.00 72.56 93 THR A N 1
ATOM 728 C CA . THR A 1 93 ? -8.374 -17.740 -10.699 1.00 72.56 93 THR A CA 1
ATOM 729 C C . THR A 1 93 ? -7.497 -17.516 -11.928 1.00 72.56 93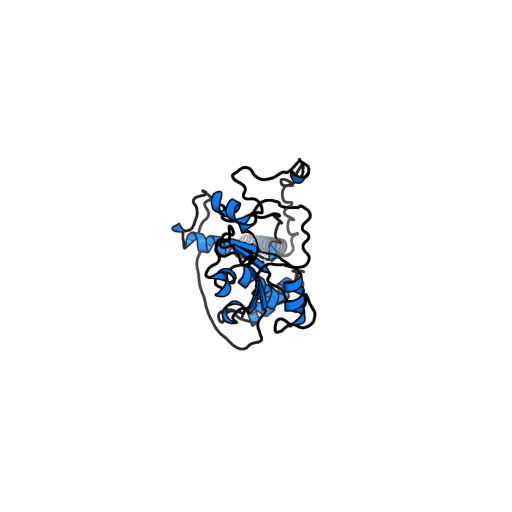 THR A C 1
ATOM 731 O O . THR A 1 93 ? -6.865 -16.465 -12.078 1.00 72.56 93 THR A O 1
ATOM 734 N N . ASP A 1 94 ? -7.451 -18.490 -12.834 1.00 81.25 94 ASP A N 1
ATOM 735 C CA . ASP A 1 94 ? -6.694 -18.332 -14.080 1.00 81.25 94 ASP A CA 1
ATOM 736 C C . ASP A 1 94 ? -7.241 -17.174 -14.924 1.00 81.25 94 ASP A C 1
ATOM 738 O O . ASP A 1 94 ? -6.484 -16.486 -15.607 1.00 81.25 94 ASP A O 1
ATOM 742 N N . GLU A 1 95 ? -8.541 -16.880 -14.805 1.00 81.81 95 GLU A N 1
ATOM 743 C CA . GLU A 1 95 ? -9.142 -15.695 -15.410 1.00 81.81 95 GLU A CA 1
ATOM 744 C C . GLU A 1 95 ? -8.534 -14.402 -14.861 1.00 81.81 95 GLU A C 1
ATOM 746 O O . GLU A 1 95 ? -8.165 -13.535 -15.654 1.00 81.81 95 GLU A O 1
ATOM 751 N N . PHE A 1 96 ? -8.394 -14.277 -13.536 1.00 80.31 96 PHE A N 1
ATOM 752 C CA . PHE A 1 96 ? -7.765 -13.109 -12.927 1.00 80.31 96 PHE A CA 1
ATOM 753 C C . PHE A 1 96 ? -6.353 -12.930 -13.466 1.00 80.31 96 PHE A C 1
ATOM 755 O O . PHE A 1 96 ? -6.060 -11.885 -14.040 1.00 80.31 96 PHE A O 1
ATOM 762 N N . LYS A 1 97 ? -5.528 -13.984 -13.382 1.00 85.19 97 LYS A N 1
ATOM 763 C CA . LYS A 1 97 ? -4.139 -13.939 -13.853 1.00 85.19 97 LYS A CA 1
ATOM 764 C C . LYS A 1 97 ? -4.047 -13.545 -15.323 1.00 85.19 97 LYS A C 1
ATOM 766 O O . LYS A 1 97 ? -3.198 -12.740 -15.692 1.00 85.19 97 LYS A O 1
ATOM 771 N N . ARG A 1 98 ? -4.935 -14.086 -16.161 1.00 87.25 98 ARG A N 1
ATOM 772 C CA . ARG A 1 98 ? -5.001 -13.764 -17.589 1.00 87.25 98 ARG A CA 1
ATOM 773 C C . ARG A 1 98 ? -5.365 -12.300 -17.817 1.00 87.25 98 ARG A C 1
ATOM 775 O O . ARG A 1 98 ? -4.727 -11.645 -18.632 1.00 87.25 98 ARG A O 1
ATOM 782 N N . ARG A 1 99 ? -6.377 -11.781 -17.117 1.00 87.38 99 ARG A N 1
ATOM 783 C CA . ARG A 1 99 ? -6.843 -10.397 -17.289 1.00 87.38 99 ARG A CA 1
ATOM 784 C C . ARG A 1 99 ? -5.813 -9.382 -16.807 1.00 87.38 99 ARG A C 1
ATOM 786 O O . ARG A 1 99 ? -5.594 -8.394 -17.495 1.00 87.38 99 ARG A O 1
ATOM 793 N N . THR A 1 100 ? -5.173 -9.626 -15.666 1.00 88.12 100 THR A N 1
ATOM 794 C CA . THR A 1 100 ? -4.139 -8.727 -15.140 1.00 88.12 100 THR A CA 1
ATOM 795 C C . THR A 1 100 ? -2.845 -8.808 -15.941 1.00 88.12 100 THR A C 1
ATOM 797 O O . THR A 1 100 ? -2.242 -7.770 -16.186 1.00 88.12 100 THR A O 1
ATOM 800 N N . ALA A 1 101 ? -2.447 -9.991 -16.423 1.00 88.56 101 ALA A N 1
ATOM 801 C CA . ALA A 1 101 ? -1.300 -10.119 -17.326 1.00 88.56 101 ALA A CA 1
ATOM 802 C C . ALA A 1 101 ? -1.559 -9.475 -18.697 1.00 88.56 101 ALA A C 1
ATOM 804 O O . ALA A 1 101 ? -0.660 -8.875 -19.259 1.00 88.56 101 ALA A O 1
ATOM 805 N N . ALA A 1 102 ? -2.785 -9.536 -19.226 1.00 91.50 102 ALA A N 1
ATOM 806 C CA . ALA A 1 102 ? -3.124 -8.878 -20.492 1.00 91.50 102 ALA A CA 1
ATOM 807 C C . ALA A 1 102 ? -3.153 -7.340 -20.400 1.00 91.50 102 ALA A C 1
ATOM 809 O O . ALA A 1 102 ? -3.132 -6.668 -21.427 1.00 91.50 102 ALA A O 1
ATOM 810 N N . ALA A 1 103 ? -3.225 -6.779 -19.190 1.00 90.31 103 ALA A N 1
ATOM 811 C CA . ALA A 1 103 ? -3.274 -5.336 -18.969 1.00 90.31 103 ALA A CA 1
ATOM 812 C C . ALA A 1 103 ? -1.884 -4.673 -18.923 1.00 90.31 103 ALA A C 1
ATOM 814 O O . ALA A 1 103 ? -1.800 -3.451 -18.832 1.00 90.31 103 ALA A O 1
ATOM 815 N N . THR A 1 104 ? -0.795 -5.447 -18.949 1.00 90.88 104 THR A N 1
ATOM 816 C CA . THR A 1 104 ? 0.569 -4.914 -18.878 1.00 90.88 104 THR A CA 1
ATOM 817 C C . THR A 1 104 ? 1.556 -5.782 -19.650 1.00 90.88 104 THR A C 1
ATOM 819 O O . THR A 1 104 ? 1.423 -6.997 -19.700 1.00 90.88 104 THR A O 1
ATOM 822 N N . ASN A 1 105 ? 2.590 -5.160 -20.212 1.00 91.44 105 ASN A N 1
ATOM 823 C CA . ASN A 1 105 ? 3.701 -5.881 -20.840 1.00 91.44 105 ASN A CA 1
ATOM 824 C C . ASN A 1 105 ? 4.778 -6.311 -19.822 1.00 91.44 105 ASN A C 1
ATOM 826 O O . ASN A 1 105 ? 5.758 -6.947 -20.199 1.00 91.44 105 ASN A O 1
ATOM 830 N N . ALA A 1 106 ? 4.636 -5.925 -18.549 1.00 90.44 106 ALA A N 1
ATOM 831 C CA . ALA A 1 106 ? 5.574 -6.249 -17.477 1.00 90.44 106 ALA A CA 1
ATOM 832 C C . ALA A 1 106 ? 5.351 -7.658 -16.891 1.00 90.44 106 ALA A C 1
ATOM 834 O O . ALA A 1 106 ? 4.264 -8.228 -16.981 1.00 90.44 106 ALA A O 1
ATOM 835 N N . GLU A 1 107 ? 6.368 -8.203 -16.215 1.00 89.75 107 GLU A N 1
ATOM 836 C CA . GLU A 1 107 ? 6.257 -9.460 -15.463 1.00 89.75 107 GLU A CA 1
ATOM 837 C C . GLU A 1 107 ? 5.232 -9.330 -14.316 1.00 89.75 107 GLU A C 1
ATOM 839 O O . GLU A 1 107 ? 5.380 -8.528 -13.393 1.00 89.75 107 GLU A O 1
ATOM 844 N N . VAL A 1 108 ? 4.192 -10.168 -14.312 1.00 90.44 108 VAL A N 1
ATOM 845 C CA . VAL A 1 108 ? 3.222 -10.219 -13.206 1.00 90.44 108 VAL A CA 1
ATOM 846 C C . VAL A 1 108 ? 3.430 -11.482 -12.378 1.00 90.44 108 VAL A C 1
ATOM 848 O O . VAL A 1 108 ? 3.391 -12.598 -12.893 1.00 90.44 108 VAL A O 1
ATOM 851 N N . ARG A 1 109 ? 3.615 -11.306 -11.069 1.00 89.81 109 ARG A N 1
ATOM 852 C CA . ARG A 1 109 ? 3.788 -12.366 -10.074 1.00 89.81 109 ARG A CA 1
ATOM 853 C C . ARG A 1 109 ? 2.572 -12.424 -9.152 1.00 89.81 109 ARG A C 1
ATOM 855 O O . ARG A 1 109 ? 2.068 -11.410 -8.681 1.00 89.81 109 ARG A O 1
ATOM 862 N N . TYR A 1 110 ? 2.113 -13.632 -8.860 1.00 89.00 110 TYR A N 1
ATOM 863 C CA . TYR A 1 110 ? 0.959 -13.863 -7.994 1.00 89.00 110 TYR A CA 1
ATOM 864 C C . TYR A 1 110 ? 1.424 -14.632 -6.770 1.00 89.00 110 TYR A C 1
ATOM 866 O O . TYR A 1 110 ? 1.895 -15.761 -6.890 1.00 89.00 110 TYR A O 1
ATOM 874 N N . GLU A 1 111 ? 1.310 -14.012 -5.604 1.00 88.19 111 GLU A N 1
ATOM 875 C CA . GLU A 1 111 ? 1.917 -14.488 -4.369 1.00 88.19 111 GLU A CA 1
ATOM 876 C C . GLU A 1 111 ? 0.830 -14.711 -3.312 1.00 88.19 111 GLU A C 1
ATOM 878 O O . GLU A 1 111 ? -0.167 -13.992 -3.234 1.00 88.19 111 GLU A O 1
ATOM 883 N N . VAL A 1 112 ? 0.985 -15.744 -2.491 1.00 85.69 112 VAL A N 1
ATOM 884 C CA . VAL A 1 112 ? 0.026 -16.046 -1.421 1.00 85.69 112 VAL A CA 1
ATOM 885 C C . VAL A 1 112 ? 0.640 -15.643 -0.096 1.00 85.69 112 VAL A C 1
ATOM 887 O O . VAL A 1 112 ? 1.765 -16.033 0.207 1.00 85.69 112 VAL A O 1
ATOM 890 N N . ILE A 1 113 ? -0.109 -14.886 0.708 1.00 86.62 113 ILE A N 1
ATOM 891 C CA . ILE A 1 113 ? 0.377 -14.442 2.011 1.00 86.62 113 ILE A CA 1
ATOM 892 C C . ILE A 1 113 ? 0.486 -15.661 2.936 1.00 86.62 113 ILE A C 1
ATOM 894 O O . ILE A 1 113 ? -0.517 -16.352 3.148 1.00 86.62 113 ILE A O 1
ATOM 898 N N . PRO A 1 114 ? 1.666 -15.916 3.530 1.00 88.06 114 PRO A N 1
ATOM 899 C CA . PRO A 1 114 ? 1.818 -16.979 4.512 1.00 88.06 114 PRO A CA 1
ATOM 900 C C . PRO A 1 114 ? 0.879 -16.774 5.707 1.00 88.06 114 PRO A C 1
ATOM 902 O O . PRO A 1 114 ? 0.655 -15.642 6.150 1.00 88.06 114 PRO A O 1
ATOM 905 N N . LYS A 1 115 ? 0.330 -17.865 6.253 1.00 87.19 115 LYS A N 1
ATOM 906 C CA . LYS A 1 115 ? -0.670 -17.805 7.335 1.00 87.19 115 LYS A CA 1
ATOM 907 C C . LYS A 1 115 ? -0.144 -17.063 8.558 1.00 87.19 115 LYS A C 1
ATOM 909 O O . LYS A 1 115 ? -0.844 -16.236 9.121 1.00 87.19 115 LYS A O 1
ATOM 914 N N . GLU A 1 116 ? 1.115 -17.261 8.916 1.00 90.12 116 GLU A N 1
ATOM 915 C CA . GLU A 1 116 ? 1.805 -16.582 10.013 1.00 90.12 116 GLU A CA 1
ATOM 916 C C . GLU A 1 116 ? 1.837 -15.047 9.874 1.00 90.12 116 GLU A C 1
ATOM 918 O O . GLU A 1 116 ? 1.853 -14.310 10.867 1.00 90.12 116 GLU A O 1
ATOM 923 N N . HIS A 1 117 ? 1.812 -14.541 8.639 1.00 89.62 117 HIS A N 1
ATOM 924 C CA . HIS A 1 117 ? 1.802 -13.112 8.347 1.00 89.62 117 HIS A CA 1
ATOM 925 C C . HIS A 1 117 ? 0.383 -12.533 8.288 1.00 89.62 117 HIS A C 1
ATOM 927 O O . HIS A 1 117 ? 0.231 -11.324 8.467 1.00 89.62 117 HIS A O 1
ATOM 933 N N . TRP A 1 118 ? -0.649 -13.361 8.104 1.00 89.00 118 TRP A N 1
ATOM 934 C CA . TRP A 1 118 ? -2.042 -12.924 7.958 1.00 89.00 118 TRP A CA 1
ATOM 935 C C . TRP A 1 118 ? -2.915 -13.184 9.192 1.00 89.00 118 TRP A C 1
ATOM 937 O O . TRP A 1 118 ? -3.703 -12.322 9.596 1.00 89.00 118 TRP A O 1
ATOM 947 N N . ASP A 1 119 ? -2.765 -14.362 9.791 1.00 87.88 119 ASP A N 1
ATOM 948 C CA . ASP A 1 119 ? -3.609 -14.845 10.872 1.00 87.88 119 ASP A CA 1
ATOM 949 C C . ASP A 1 119 ? -3.426 -14.002 12.138 1.00 87.88 119 ASP A C 1
ATOM 951 O O . ASP A 1 119 ? -2.370 -13.417 12.417 1.00 87.88 119 ASP A O 1
ATOM 955 N N . MET A 1 120 ? -4.501 -13.946 12.923 1.00 88.19 120 MET A N 1
ATOM 956 C CA . MET A 1 120 ? -4.492 -13.299 14.226 1.00 88.19 120 MET A CA 1
ATOM 957 C C . MET A 1 120 ? -3.449 -13.986 15.128 1.00 88.19 120 MET A C 1
ATOM 959 O O . MET A 1 120 ? -3.544 -15.198 15.338 1.00 88.19 120 MET A O 1
ATOM 963 N N . PRO A 1 121 ? -2.466 -13.245 15.678 1.00 92.44 121 PRO A N 1
ATOM 964 C CA . PRO A 1 121 ? -1.443 -13.832 16.534 1.00 92.44 121 PRO A CA 1
ATOM 965 C C . PRO A 1 121 ? -2.027 -14.528 17.765 1.00 92.44 121 PRO A C 1
ATOM 967 O O . PRO A 1 121 ? -3.031 -14.086 18.321 1.00 92.44 121 PRO A O 1
ATOM 970 N N . SER A 1 122 ? -1.346 -15.568 18.245 1.00 93.44 122 SER A N 1
ATOM 971 C CA . SER A 1 122 ? -1.796 -16.406 19.368 1.00 93.44 122 SER A CA 1
ATOM 972 C C . SER A 1 122 ? -1.961 -15.666 20.699 1.00 93.44 122 SER A C 1
ATOM 974 O O . SER A 1 122 ? -2.688 -16.137 21.570 1.00 93.44 122 SER A O 1
ATOM 976 N N . TRP A 1 123 ? -1.297 -14.520 20.869 1.00 94.00 123 TRP A N 1
ATOM 977 C CA . TRP A 1 123 ? -1.410 -13.686 22.068 1.00 94.00 123 TRP A CA 1
ATOM 978 C C . TRP A 1 123 ? -2.642 -12.770 22.070 1.00 94.00 123 TRP A C 1
ATOM 980 O O . TRP A 1 123 ? -2.889 -12.098 23.069 1.00 94.00 123 TRP A O 1
ATOM 990 N N . ILE A 1 124 ? -3.400 -12.699 20.970 1.00 93.88 124 ILE A N 1
ATOM 991 C CA . ILE A 1 124 ? -4.642 -11.926 20.909 1.00 93.88 124 ILE A CA 1
ATOM 992 C C . ILE A 1 124 ? -5.797 -12.793 21.412 1.00 93.88 124 ILE A C 1
ATOM 994 O O . ILE A 1 124 ? -6.093 -13.850 20.855 1.00 93.88 124 ILE A O 1
ATOM 998 N N . ASN A 1 125 ? -6.482 -12.319 22.451 1.00 94.50 125 ASN A N 1
ATOM 999 C CA . ASN A 1 125 ? -7.679 -12.967 22.969 1.00 94.50 125 ASN A CA 1
ATOM 1000 C C . ASN A 1 125 ? -8.883 -12.674 22.051 1.00 94.50 125 ASN A C 1
ATOM 1002 O O . ASN A 1 125 ? -9.231 -11.517 21.803 1.00 94.50 125 ASN A O 1
ATOM 1006 N N . LYS A 1 126 ? -9.528 -13.735 21.556 1.00 92.62 126 LYS A N 1
ATOM 1007 C CA . LYS A 1 126 ? -10.647 -13.641 20.606 1.00 92.62 126 LYS A CA 1
ATOM 1008 C C . LYS A 1 126 ? -11.920 -13.067 21.216 1.00 92.62 126 LYS A C 1
ATOM 1010 O O . LYS A 1 126 ? -12.669 -12.404 20.503 1.00 92.62 126 LYS A O 1
ATOM 1015 N N . ASP A 1 127 ? -12.163 -13.301 22.498 1.00 94.38 127 ASP A N 1
ATOM 1016 C CA . ASP A 1 127 ? -13.356 -12.802 23.180 1.00 94.38 127 ASP A CA 1
ATOM 1017 C C . ASP A 1 127 ? -13.225 -11.298 23.431 1.00 94.38 127 ASP A C 1
ATOM 1019 O O . ASP A 1 127 ? -14.122 -10.538 23.076 1.00 94.38 127 ASP A O 1
ATOM 1023 N N . LEU A 1 128 ? -12.047 -10.836 23.873 1.00 94.38 128 LEU A N 1
ATOM 1024 C CA . LEU A 1 128 ? -11.749 -9.399 23.957 1.00 94.38 128 LEU A CA 1
ATOM 1025 C C . LEU A 1 128 ? -11.855 -8.711 22.591 1.00 94.38 128 LEU A C 1
ATOM 1027 O O . LEU A 1 128 ? -12.380 -7.600 22.486 1.00 94.38 128 LEU A O 1
ATOM 1031 N N . TYR A 1 129 ? -11.387 -9.368 21.528 1.00 93.44 129 TYR A N 1
ATOM 1032 C CA . TYR A 1 129 ? -11.560 -8.869 20.166 1.00 93.44 129 TYR A CA 1
ATOM 1033 C C . TYR A 1 129 ? -13.048 -8.744 19.792 1.00 93.44 129 TYR A C 1
ATOM 1035 O O . TYR A 1 129 ? -13.469 -7.709 19.281 1.00 93.44 129 TYR A O 1
ATOM 1043 N N . ARG A 1 130 ? -13.873 -9.761 20.065 1.00 93.56 130 ARG A N 1
ATOM 1044 C CA . ARG A 1 130 ? -15.312 -9.736 19.745 1.00 93.56 130 ARG A CA 1
ATOM 1045 C C . ARG A 1 130 ? -16.053 -8.627 20.488 1.00 93.56 130 ARG A C 1
ATOM 1047 O O . ARG A 1 130 ? -16.789 -7.876 19.856 1.00 93.56 130 ARG A O 1
ATOM 1054 N N . GLU A 1 131 ? -15.812 -8.475 21.787 1.00 94.69 131 GLU A N 1
ATOM 1055 C CA . GLU A 1 131 ? -16.468 -7.435 22.587 1.00 94.69 131 GLU A CA 1
ATOM 1056 C C . GLU A 1 131 ? -16.036 -6.028 22.153 1.00 94.69 131 GLU A C 1
ATOM 1058 O O . GLU A 1 131 ? -16.872 -5.157 21.910 1.00 94.69 131 GLU A O 1
ATOM 1063 N N . SER A 1 132 ? -14.733 -5.808 21.953 1.00 91.88 132 SER A N 1
ATOM 1064 C CA . SER A 1 132 ? -14.228 -4.503 21.506 1.00 91.88 132 SER A CA 1
ATOM 1065 C C . SER A 1 132 ? -14.727 -4.128 20.108 1.00 91.88 132 SER A C 1
ATOM 1067 O O . SER A 1 132 ? -15.138 -2.990 19.879 1.00 91.88 132 SER A O 1
ATOM 1069 N N . THR A 1 133 ? -14.753 -5.074 19.169 1.00 92.44 133 THR A N 1
ATOM 1070 C CA . THR A 1 133 ? -15.259 -4.819 17.813 1.00 92.44 133 THR A CA 1
ATOM 1071 C C . THR A 1 133 ? -16.764 -4.590 17.778 1.00 92.44 133 THR A C 1
ATOM 1073 O O . THR A 1 133 ? -17.217 -3.742 17.007 1.00 92.44 133 THR A O 1
ATOM 1076 N N . LYS A 1 134 ? -17.533 -5.256 18.648 1.00 93.50 134 LYS A N 1
ATOM 1077 C CA . LYS A 1 134 ? -18.960 -4.980 18.844 1.00 93.50 134 LYS A CA 1
ATOM 1078 C C . LYS A 1 134 ? -19.184 -3.542 19.312 1.00 93.50 134 LYS A C 1
ATOM 1080 O O . LYS A 1 134 ? -19.926 -2.814 18.658 1.00 93.50 134 LYS A O 1
ATOM 1085 N N . MET A 1 135 ? -18.463 -3.096 20.343 1.00 91.06 135 MET A N 1
ATOM 1086 C CA . MET A 1 135 ? -18.533 -1.704 20.809 1.00 91.06 135 MET A CA 1
ATOM 1087 C C . MET A 1 135 ? -18.146 -0.705 19.708 1.00 91.06 135 MET A C 1
ATOM 1089 O O . MET A 1 135 ? -18.789 0.328 19.538 1.00 91.06 135 MET A O 1
ATOM 1093 N N . LEU A 1 136 ? -17.097 -0.985 18.928 1.00 89.94 136 LEU A N 1
ATOM 1094 C CA . LEU A 1 136 ? -16.687 -0.113 17.821 1.00 89.94 136 LEU A CA 1
ATOM 1095 C C . LEU A 1 136 ? -17.745 -0.064 16.708 1.00 89.94 136 LEU A C 1
ATOM 1097 O O . LEU A 1 136 ? -18.005 1.006 16.157 1.00 89.94 136 LEU A O 1
ATOM 1101 N N . LYS A 1 137 ? -18.387 -1.193 16.400 1.00 91.19 137 LYS A N 1
ATOM 1102 C CA . LYS A 1 137 ? -19.483 -1.259 15.428 1.00 91.19 137 LYS A CA 1
ATOM 1103 C C . LYS A 1 137 ? -20.694 -0.449 15.892 1.00 91.19 137 LYS A C 1
ATOM 1105 O O . LYS A 1 137 ? -21.239 0.310 15.096 1.00 91.19 137 LYS A O 1
ATOM 1110 N N . GLU A 1 138 ? -21.071 -0.564 17.164 1.00 91.12 138 GLU A N 1
ATOM 1111 C CA . GLU A 1 138 ? -22.150 0.225 17.781 1.00 91.12 138 GLU A CA 1
ATOM 1112 C C . GLU A 1 138 ? -21.853 1.733 17.729 1.00 91.12 138 GLU A C 1
ATOM 1114 O O . GLU A 1 138 ? -22.743 2.532 17.461 1.00 91.12 138 GLU A O 1
ATOM 1119 N N . ASN A 1 139 ? -20.579 2.123 17.845 1.00 89.25 139 ASN A N 1
ATOM 1120 C CA . ASN A 1 139 ? -20.117 3.505 17.662 1.00 89.25 139 ASN A CA 1
ATOM 1121 C C . ASN A 1 139 ? -19.991 3.944 16.183 1.00 89.25 139 ASN A C 1
ATOM 1123 O O . ASN A 1 139 ? -19.408 4.992 15.870 1.00 89.25 139 ASN A O 1
ATOM 1127 N N . GLY A 1 140 ? -20.505 3.144 15.245 1.00 88.38 140 GLY A N 1
ATOM 1128 C CA . GLY A 1 140 ? -20.520 3.450 13.816 1.00 88.38 140 GLY A CA 1
ATO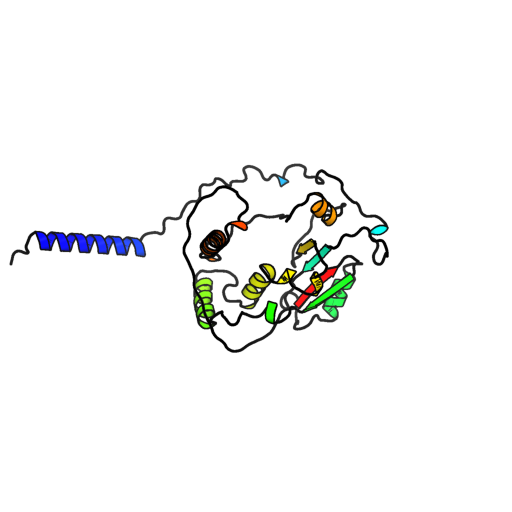M 1129 C C . GLY A 1 140 ? -19.134 3.453 13.169 1.00 88.38 140 GLY A C 1
ATOM 1130 O O . GLY A 1 140 ? -18.895 4.226 12.237 1.00 88.38 140 GLY A O 1
ATOM 1131 N N . ILE A 1 141 ? -18.185 2.658 13.676 1.00 87.62 141 ILE A N 1
ATOM 1132 C CA . ILE A 1 141 ? -16.862 2.494 13.063 1.00 87.62 141 ILE A CA 1
ATOM 1133 C C . ILE A 1 141 ? -16.952 1.491 11.916 1.00 87.62 141 ILE A C 1
ATOM 1135 O O . ILE A 1 141 ? -17.336 0.334 12.092 1.00 87.62 141 ILE A O 1
ATOM 1139 N N . GLN A 1 142 ? -16.578 1.946 10.722 1.00 83.88 142 GLN A N 1
ATOM 1140 C CA . GLN A 1 142 ? -16.620 1.129 9.515 1.00 83.88 142 GLN A CA 1
ATOM 1141 C C . GLN A 1 142 ? -15.660 -0.058 9.622 1.00 83.88 142 GLN A C 1
ATOM 1143 O O . GLN A 1 142 ? -14.531 0.082 10.090 1.00 83.88 142 GLN A O 1
ATOM 1148 N N . TYR A 1 143 ? -16.122 -1.223 9.163 1.00 86.06 143 TYR A N 1
ATOM 1149 C CA . TYR A 1 143 ? -15.360 -2.477 9.119 1.00 86.06 143 TYR A CA 1
ATOM 1150 C C . TYR A 1 143 ? -14.847 -2.985 10.475 1.00 86.06 143 TYR A C 1
ATOM 1152 O O . TYR A 1 143 ? -14.013 -3.888 10.506 1.00 86.06 143 TYR A O 1
ATOM 1160 N N . ALA A 1 144 ? -15.356 -2.448 11.589 1.00 87.94 144 ALA A N 1
ATOM 1161 C CA . ALA A 1 144 ? -14.891 -2.796 12.927 1.00 87.94 144 ALA A CA 1
ATOM 1162 C C . ALA A 1 144 ? -15.018 -4.292 13.240 1.00 87.94 144 ALA A C 1
ATOM 1164 O O . ALA A 1 144 ? -14.126 -4.855 13.861 1.00 87.94 144 ALA A O 1
ATOM 1165 N N . ASP A 1 145 ? -16.077 -4.948 12.775 1.00 88.31 145 ASP A N 1
ATOM 1166 C CA . ASP A 1 145 ? -16.354 -6.370 12.995 1.00 88.31 145 ASP A CA 1
ATOM 1167 C C . ASP A 1 145 ? -15.672 -7.309 11.983 1.00 88.31 145 ASP A C 1
ATOM 1169 O O . ASP A 1 145 ? -15.756 -8.532 12.112 1.00 88.31 145 ASP A O 1
ATOM 1173 N N . LYS A 1 146 ? -14.954 -6.775 10.985 1.00 87.69 146 LYS A N 1
ATOM 1174 C CA . LYS A 1 146 ? -14.323 -7.577 9.929 1.00 87.69 146 LYS A CA 1
ATOM 1175 C C . LYS A 1 146 ? -12.898 -7.980 10.296 1.00 87.69 146 LYS A C 1
ATOM 1177 O O . LYS A 1 146 ? -11.961 -7.211 10.101 1.00 87.69 146 LYS A O 1
ATOM 1182 N N . VAL A 1 147 ? -12.710 -9.233 10.715 1.00 88.31 147 VAL A N 1
ATOM 1183 C CA . VAL A 1 147 ? -11.379 -9.801 11.033 1.00 88.31 147 VAL A CA 1
ATOM 1184 C C . VAL A 1 147 ? -10.386 -9.612 9.883 1.00 88.31 147 VAL A C 1
ATOM 1186 O O . VAL A 1 147 ? -9.265 -9.165 10.108 1.00 88.31 147 VAL A O 1
ATOM 1189 N N . SER A 1 148 ? -10.812 -9.862 8.642 1.00 85.75 148 SER A N 1
ATOM 1190 C CA . SER A 1 148 ? -9.970 -9.691 7.452 1.00 85.75 148 SER A CA 1
ATOM 1191 C C . SER A 1 148 ? -9.483 -8.252 7.256 1.00 85.75 148 SER A C 1
ATOM 1193 O O . SER A 1 148 ? -8.372 -8.041 6.776 1.00 85.75 148 SER A O 1
ATOM 1195 N N . TYR A 1 149 ? -10.270 -7.254 7.670 1.00 87.56 149 TYR A N 1
ATOM 1196 C CA . TYR A 1 149 ? -9.877 -5.848 7.605 1.00 87.56 149 TYR A CA 1
ATOM 1197 C C . TYR A 1 149 ? -8.793 -5.514 8.639 1.00 87.56 149 TYR A C 1
ATOM 1199 O O . TYR A 1 149 ? -7.828 -4.821 8.316 1.00 87.56 149 TYR A O 1
ATOM 1207 N N . HIS A 1 150 ? -8.891 -6.062 9.854 1.00 91.19 150 HIS A N 1
ATOM 1208 C CA . HIS A 1 150 ? -7.841 -5.932 10.873 1.00 91.19 150 HIS A CA 1
ATOM 1209 C C . HIS A 1 150 ? -6.553 -6.653 10.462 1.00 91.19 150 HIS A C 1
ATOM 1211 O O . HIS A 1 150 ? -5.467 -6.087 10.599 1.00 91.19 150 HIS A O 1
ATOM 1217 N N . SER A 1 151 ? -6.664 -7.858 9.891 1.00 90.69 151 SER A N 1
ATOM 1218 C CA . SER A 1 151 ? -5.524 -8.589 9.319 1.00 90.69 151 SER A CA 1
ATOM 1219 C C . SER A 1 151 ? -4.852 -7.805 8.193 1.00 90.69 151 SER A C 1
ATOM 1221 O O . SER A 1 151 ? -3.632 -7.657 8.211 1.00 90.69 151 SER A O 1
ATOM 1223 N N . MET A 1 152 ? -5.628 -7.211 7.280 1.00 90.31 152 MET A N 1
ATOM 1224 C CA . MET A 1 152 ? -5.112 -6.331 6.225 1.00 90.31 152 MET A CA 1
ATOM 1225 C C . MET A 1 152 ? -4.372 -5.120 6.804 1.00 90.31 152 MET A C 1
ATOM 1227 O O . MET A 1 152 ? -3.248 -4.826 6.388 1.00 90.31 152 MET A O 1
ATOM 1231 N N . CYS A 1 153 ? -4.958 -4.443 7.799 1.00 91.31 153 CYS A N 1
ATOM 1232 C CA . CYS A 1 153 ? -4.318 -3.312 8.470 1.00 91.31 153 CYS A CA 1
ATOM 1233 C C . CYS A 1 153 ? -2.981 -3.726 9.100 1.00 91.31 153 CYS A C 1
ATOM 1235 O O . CYS A 1 153 ? -1.977 -3.035 8.921 1.00 91.31 153 CYS A O 1
ATOM 1237 N N . ARG A 1 154 ? -2.937 -4.872 9.793 1.00 93.75 154 ARG A N 1
ATOM 1238 C CA . ARG A 1 154 ? -1.705 -5.421 10.380 1.00 93.75 154 ARG A CA 1
ATOM 1239 C C . ARG A 1 154 ? -0.672 -5.770 9.309 1.00 93.75 154 ARG A C 1
ATOM 1241 O O . ARG A 1 154 ? 0.505 -5.455 9.478 1.00 93.75 154 ARG A O 1
ATOM 1248 N N . TRP A 1 155 ? -1.100 -6.400 8.218 1.00 93.38 155 TRP A N 1
ATOM 1249 C CA . TRP A 1 155 ? -0.211 -6.841 7.150 1.00 93.38 155 TRP A CA 1
ATOM 1250 C C . TRP A 1 155 ? 0.481 -5.657 6.466 1.00 93.38 155 TRP A C 1
ATOM 1252 O O . TRP A 1 155 ? 1.712 -5.622 6.388 1.00 93.38 155 TRP A O 1
ATOM 1262 N N . ASN A 1 156 ? -0.297 -4.635 6.097 1.00 93.56 156 ASN A N 1
ATOM 1263 C CA . ASN A 1 156 ? 0.215 -3.390 5.523 1.00 93.56 156 ASN A CA 1
ATOM 1264 C C . ASN A 1 156 ? 1.080 -2.588 6.507 1.00 93.56 156 ASN A C 1
ATOM 1266 O O . ASN A 1 156 ? 1.981 -1.873 6.086 1.00 93.56 156 ASN A O 1
ATOM 1270 N N . SER A 1 157 ? 0.830 -2.703 7.814 1.00 93.56 157 SER A N 1
ATOM 1271 C CA . SER A 1 157 ? 1.600 -1.956 8.820 1.00 93.56 157 SER A CA 1
ATOM 1272 C C . SER A 1 157 ? 2.942 -2.603 9.168 1.00 93.56 157 SER A C 1
ATOM 1274 O O . SER A 1 157 ? 3.839 -1.908 9.635 1.00 93.56 157 SER A O 1
ATOM 1276 N N . GLY A 1 158 ? 3.097 -3.922 8.998 1.00 93.31 158 GLY A N 1
ATOM 1277 C CA . GLY A 1 158 ? 4.243 -4.614 9.597 1.00 93.31 158 GLY A CA 1
ATOM 1278 C C . GLY A 1 158 ? 4.707 -5.926 8.970 1.00 93.31 158 GLY A C 1
ATOM 1279 O O . GLY A 1 158 ? 5.674 -6.495 9.483 1.00 93.31 158 GLY A O 1
ATOM 1280 N N . MET A 1 159 ? 4.048 -6.429 7.920 1.00 93.44 159 MET A N 1
ATOM 1281 C CA . MET A 1 159 ? 4.347 -7.763 7.372 1.00 93.44 159 MET A CA 1
ATOM 1282 C C . MET A 1 159 ? 4.658 -7.777 5.879 1.00 93.44 159 MET A C 1
ATOM 1284 O O . MET A 1 159 ? 5.428 -8.636 5.461 1.00 93.44 159 MET A O 1
ATOM 1288 N N . PHE A 1 160 ? 4.122 -6.851 5.077 1.00 94.12 160 PHE A N 1
ATOM 1289 C CA . PHE A 1 160 ? 4.303 -6.898 3.621 1.00 94.12 160 PHE A CA 1
ATOM 1290 C C . PHE A 1 160 ? 5.781 -6.935 3.204 1.00 94.12 160 PHE A C 1
ATOM 1292 O O . PHE A 1 160 ? 6.180 -7.810 2.446 1.00 94.12 160 PHE A O 1
ATOM 1299 N N . TYR A 1 161 ? 6.623 -6.079 3.788 1.00 92.94 161 TYR A N 1
ATOM 1300 C CA . TYR A 1 161 ? 8.058 -6.006 3.484 1.00 92.94 161 TYR A CA 1
ATOM 1301 C C . TYR A 1 161 ? 8.856 -7.241 3.937 1.00 92.94 161 TYR A C 1
ATOM 1303 O O . TYR A 1 161 ? 10.027 -7.374 3.599 1.00 92.94 161 TYR A O 1
ATOM 1311 N N . LYS A 1 162 ? 8.246 -8.145 4.715 1.00 94.12 162 LYS A N 1
ATOM 1312 C CA . LYS A 1 162 ? 8.841 -9.427 5.124 1.00 94.12 162 LYS A CA 1
ATOM 1313 C C . LYS A 1 162 ? 8.468 -10.568 4.181 1.00 94.12 162 LYS A C 1
ATOM 1315 O O . LYS A 1 162 ? 8.873 -11.705 4.407 1.00 94.12 162 LYS A O 1
ATOM 1320 N N . HIS A 1 163 ? 7.648 -10.304 3.165 1.00 93.69 163 HIS A N 1
ATOM 1321 C CA . HIS A 1 163 ? 7.225 -11.326 2.224 1.00 93.69 163 HIS A CA 1
ATOM 1322 C C . HIS A 1 163 ? 8.419 -11.795 1.369 1.00 93.69 163 HIS A C 1
ATOM 1324 O O . HIS A 1 163 ? 9.105 -10.945 0.798 1.00 93.69 163 HIS A O 1
ATOM 1330 N N . PRO A 1 164 ? 8.652 -13.114 1.199 1.00 93.25 164 PRO A N 1
ATOM 1331 C CA . PRO A 1 164 ? 9.791 -13.630 0.429 1.00 93.25 164 PRO A CA 1
ATOM 1332 C C . PRO A 1 164 ? 9.878 -13.068 -0.996 1.00 93.25 164 PRO A C 1
ATOM 1334 O O . PRO A 1 164 ? 10.959 -12.762 -1.488 1.00 93.25 164 PRO A O 1
ATOM 1337 N N . ALA A 1 165 ? 8.728 -12.851 -1.641 1.00 92.56 165 ALA A N 1
ATOM 1338 C CA . ALA A 1 165 ? 8.660 -12.258 -2.978 1.00 92.56 165 ALA A CA 1
ATOM 1339 C C . ALA A 1 165 ? 9.251 -10.840 -3.082 1.00 92.56 165 ALA A C 1
ATOM 1341 O O . ALA A 1 165 ? 9.683 -10.453 -4.168 1.00 92.56 165 ALA A O 1
ATOM 1342 N N . LEU A 1 166 ? 9.276 -10.103 -1.967 1.00 93.94 166 LEU A N 1
ATOM 1343 C CA . LEU A 1 166 ? 9.798 -8.743 -1.848 1.00 93.94 166 LEU A CA 1
ATOM 1344 C C . LEU A 1 166 ? 11.199 -8.699 -1.225 1.00 93.94 166 LEU A C 1
ATOM 1346 O O . LEU A 1 166 ? 11.739 -7.613 -1.060 1.00 93.94 166 LEU A O 1
ATOM 1350 N N . ALA A 1 167 ? 11.819 -9.846 -0.918 1.00 93.12 167 ALA A N 1
ATOM 1351 C CA . ALA A 1 167 ? 13.121 -9.897 -0.245 1.00 93.12 167 ALA A CA 1
ATOM 1352 C C . ALA A 1 167 ? 14.230 -9.166 -1.017 1.00 93.12 167 ALA A C 1
ATOM 1354 O O . ALA A 1 167 ? 15.149 -8.618 -0.415 1.00 93.12 167 ALA A O 1
ATOM 1355 N N . THR A 1 168 ? 14.137 -9.140 -2.349 1.00 92.31 168 THR A N 1
ATOM 1356 C CA . THR A 1 168 ? 15.075 -8.385 -3.180 1.00 92.31 168 THR A CA 1
ATOM 1357 C C . THR A 1 168 ? 14.647 -6.938 -3.383 1.00 92.31 168 THR A C 1
ATOM 1359 O O . THR A 1 168 ? 15.479 -6.139 -3.769 1.00 92.31 168 THR A O 1
ATOM 1362 N N . THR A 1 169 ? 13.384 -6.578 -3.178 1.00 93.12 169 THR A N 1
ATOM 1363 C CA . THR A 1 169 ? 12.821 -5.301 -3.630 1.00 93.12 169 THR A CA 1
ATOM 1364 C C . THR A 1 169 ? 13.070 -4.174 -2.635 1.00 93.12 169 THR A C 1
ATOM 1366 O O . THR A 1 169 ? 12.774 -4.306 -1.450 1.00 93.12 169 THR A O 1
ATOM 1369 N N . ARG A 1 170 ? 13.583 -3.034 -3.121 1.00 92.62 170 ARG A N 1
ATOM 1370 C CA . ARG A 1 170 ? 13.874 -1.867 -2.277 1.00 92.62 170 ARG A CA 1
ATOM 1371 C C . ARG A 1 170 ? 12.724 -0.866 -2.234 1.00 92.62 170 ARG A C 1
ATOM 1373 O O . ARG A 1 170 ? 12.425 -0.354 -1.158 1.00 92.62 170 ARG A O 1
ATOM 1380 N N . TYR A 1 171 ? 12.095 -0.608 -3.379 1.00 93.44 171 TYR A N 1
ATOM 1381 C CA . TYR A 1 171 ? 11.017 0.373 -3.518 1.00 93.44 171 TYR A CA 1
ATOM 1382 C C . TYR A 1 171 ? 9.718 -0.302 -3.946 1.00 93.44 171 TYR A C 1
ATOM 1384 O O . TYR A 1 171 ? 9.725 -1.274 -4.699 1.00 93.44 171 TYR A O 1
ATOM 1392 N N . TYR A 1 172 ? 8.587 0.211 -3.475 1.00 94.62 172 TYR A N 1
ATOM 1393 C CA . TYR A 1 172 ? 7.283 -0.270 -3.903 1.00 94.62 172 TYR A CA 1
ATOM 1394 C C . TYR A 1 172 ? 6.322 0.898 -4.076 1.00 94.62 172 TYR A C 1
ATOM 1396 O O . TYR A 1 172 ? 6.334 1.835 -3.280 1.00 94.62 172 TYR A O 1
ATOM 1404 N N . TRP A 1 173 ? 5.465 0.812 -5.086 1.00 94.88 173 TRP A N 1
ATOM 1405 C CA . TRP A 1 173 ? 4.291 1.666 -5.201 1.00 94.88 173 TRP A CA 1
ATOM 1406 C C . TRP A 1 173 ? 3.067 0.825 -4.866 1.00 94.88 173 TRP A C 1
ATOM 1408 O O . TRP A 1 173 ? 2.752 -0.142 -5.560 1.00 94.88 173 TRP A O 1
ATOM 1418 N N . ARG A 1 174 ? 2.394 1.162 -3.764 1.00 93.81 174 ARG A N 1
ATOM 1419 C CA . ARG A 1 174 ? 1.144 0.508 -3.378 1.00 93.81 174 ARG A CA 1
ATOM 1420 C C . ARG A 1 174 ? -0.001 0.986 -4.266 1.00 93.81 174 ARG A C 1
ATOM 1422 O O . ARG A 1 174 ? -0.318 2.170 -4.258 1.00 93.81 174 ARG A O 1
ATOM 1429 N N . VAL A 1 175 ? -0.647 0.054 -4.953 1.00 90.81 175 VAL A N 1
ATOM 1430 C CA . VAL A 1 175 ? -1.813 0.308 -5.801 1.00 90.81 175 VAL A CA 1
ATOM 1431 C C . VAL A 1 175 ? -3.016 -0.420 -5.212 1.00 90.81 175 VAL A C 1
ATOM 1433 O O . VAL A 1 175 ? -2.939 -1.600 -4.871 1.00 90.81 175 VAL A O 1
ATOM 1436 N N . GLU A 1 176 ? -4.127 0.294 -5.077 1.00 86.38 176 GLU A N 1
ATOM 1437 C CA . GLU A 1 176 ? -5.399 -0.239 -4.589 1.00 86.38 176 GLU A CA 1
ATOM 1438 C C . GLU A 1 176 ? -6.407 -0.329 -5.744 1.00 86.38 176 GLU A C 1
ATOM 1440 O O . GLU A 1 176 ? -6.322 0.443 -6.701 1.00 86.38 176 GLU A O 1
ATOM 1445 N N . PRO A 1 177 ? -7.380 -1.251 -5.696 1.00 83.50 177 PRO A N 1
ATOM 1446 C CA . PRO A 1 177 ? -8.443 -1.292 -6.691 1.00 83.50 177 PRO A CA 1
ATOM 1447 C C . PRO A 1 177 ? -9.336 -0.042 -6.608 1.00 83.50 177 PRO A C 1
ATOM 1449 O O . PRO A 1 177 ? -9.539 0.526 -5.537 1.00 83.50 177 PRO A O 1
ATOM 1452 N N . LYS A 1 178 ? -9.944 0.332 -7.744 1.00 83.75 178 LYS A N 1
ATOM 1453 C CA . LYS A 1 178 ? -10.871 1.478 -7.879 1.00 83.75 178 LYS A CA 1
ATOM 1454 C C . LYS A 1 178 ? -10.243 2.851 -7.584 1.00 83.75 178 LYS A C 1
ATOM 1456 O O . LYS A 1 178 ? -10.941 3.761 -7.142 1.00 83.75 178 LYS A O 1
ATOM 1461 N N . VAL A 1 179 ? -8.947 3.001 -7.847 1.00 87.94 179 VAL A N 1
ATOM 1462 C CA . VAL A 1 179 ? -8.277 4.307 -7.919 1.00 87.94 179 VAL A CA 1
ATOM 1463 C C . VAL A 1 179 ? -8.202 4.783 -9.369 1.00 87.94 179 VAL A C 1
ATOM 1465 O O . VAL A 1 179 ? -8.270 3.975 -10.297 1.00 87.94 179 VAL A O 1
ATOM 1468 N N . HIS A 1 180 ? -8.064 6.091 -9.556 1.00 89.19 180 HIS A N 1
ATOM 1469 C CA . HIS A 1 180 ? -7.937 6.721 -10.864 1.00 89.19 180 HIS A CA 1
ATOM 1470 C C . HIS A 1 180 ? -6.623 7.495 -10.927 1.00 89.19 180 HIS A C 1
ATOM 1472 O O . HIS A 1 180 ? -6.293 8.213 -9.986 1.00 89.19 180 HIS A O 1
ATOM 1478 N N . PHE A 1 181 ? -5.907 7.352 -12.038 1.00 91.62 181 PHE A N 1
ATOM 1479 C CA . PHE A 1 181 ? -4.737 8.156 -12.375 1.00 91.62 181 PHE A CA 1
ATOM 1480 C C . PHE A 1 181 ? -5.144 9.094 -13.510 1.00 91.62 181 PHE A C 1
ATOM 1482 O O . PHE A 1 181 ? -5.704 8.634 -14.504 1.00 91.62 181 PHE A O 1
ATOM 1489 N N . PHE A 1 182 ? -4.944 10.397 -13.320 1.00 92.88 182 PHE A N 1
ATOM 1490 C CA . PHE A 1 182 ? -5.447 11.431 -14.234 1.00 92.88 182 PHE A CA 1
ATOM 1491 C C . PHE A 1 182 ? -4.352 12.106 -15.056 1.00 92.88 182 PHE A C 1
ATOM 1493 O O . PHE A 1 182 ? -4.655 12.690 -16.091 1.00 92.88 182 PHE A O 1
ATOM 1500 N N . CYS A 1 183 ? -3.111 12.046 -14.578 1.00 92.75 183 CYS A N 1
ATOM 1501 C CA . CYS A 1 183 ? -1.972 12.701 -15.196 1.00 92.75 183 CYS A CA 1
ATOM 1502 C C . CYS A 1 183 ? -1.036 11.647 -15.776 1.00 92.75 183 CYS A C 1
ATOM 1504 O O . CYS A 1 183 ? -0.748 10.646 -15.110 1.00 92.75 183 CYS A O 1
ATOM 1506 N N . ASP A 1 184 ? -0.545 11.910 -16.981 1.00 93.56 184 ASP A N 1
ATOM 1507 C CA . ASP A 1 184 ? 0.585 11.180 -17.534 1.00 93.56 184 ASP A CA 1
ATOM 1508 C C . ASP A 1 184 ? 1.851 11.554 -16.748 1.00 93.56 184 ASP A C 1
ATOM 1510 O O . ASP A 1 184 ? 2.035 12.703 -16.337 1.00 93.56 184 ASP A O 1
ATOM 1514 N N . VAL A 1 185 ? 2.694 10.557 -16.480 1.00 93.38 185 VAL A N 1
ATOM 1515 C CA . VAL A 1 185 ? 3.967 10.718 -15.770 1.00 93.38 185 VAL A CA 1
ATOM 1516 C C . VAL A 1 185 ? 5.056 10.158 -16.673 1.00 93.38 185 VAL A C 1
ATOM 1518 O O . VAL A 1 185 ? 5.172 8.942 -16.822 1.00 93.38 185 VAL A O 1
ATOM 1521 N N . ASP A 1 186 ? 5.836 11.050 -17.282 1.00 94.00 186 ASP A N 1
ATOM 1522 C CA . ASP A 1 186 ? 6.782 10.696 -18.349 1.00 94.00 186 ASP A CA 1
ATOM 1523 C C . ASP A 1 186 ? 8.184 10.315 -17.839 1.00 94.00 186 ASP A C 1
ATOM 1525 O O . ASP A 1 186 ? 9.031 9.839 -18.603 1.00 94.00 186 ASP A O 1
ATOM 1529 N N . TYR A 1 187 ? 8.426 10.462 -16.535 1.00 93.12 187 TYR A N 1
ATOM 1530 C CA . TYR A 1 187 ? 9.677 10.102 -15.875 1.00 93.12 187 TYR A CA 1
ATOM 1531 C C . TYR A 1 187 ? 9.519 8.901 -14.930 1.00 93.12 187 TYR A C 1
ATOM 1533 O O . TYR A 1 187 ? 8.460 8.636 -14.360 1.00 93.12 187 TYR A O 1
ATOM 1541 N N . ASP A 1 188 ? 10.613 8.175 -14.712 1.00 93.12 188 ASP A N 1
ATOM 1542 C CA . ASP A 1 188 ? 10.664 7.075 -13.757 1.00 93.12 188 ASP A CA 1
ATOM 1543 C C . ASP A 1 188 ? 10.730 7.611 -12.319 1.00 93.12 188 ASP A C 1
ATOM 1545 O O . ASP A 1 188 ? 11.720 8.200 -11.871 1.00 93.12 188 ASP A O 1
ATOM 1549 N N . VAL A 1 189 ? 9.650 7.374 -11.577 1.00 92.75 189 VAL A N 1
ATOM 1550 C CA . VAL A 1 189 ? 9.492 7.812 -10.188 1.00 92.75 189 VAL A CA 1
ATOM 1551 C C . VAL A 1 189 ? 10.442 7.098 -9.224 1.00 92.75 189 VAL A C 1
ATOM 1553 O O . VAL A 1 189 ? 10.796 7.661 -8.188 1.00 92.75 189 VAL A O 1
ATOM 1556 N N . PHE A 1 190 ? 10.876 5.867 -9.521 1.00 92.31 190 PHE A N 1
ATOM 1557 C CA . PHE A 1 190 ? 11.656 5.078 -8.564 1.00 92.31 190 PHE A CA 1
ATOM 1558 C C . PHE A 1 190 ? 13.115 5.560 -8.435 1.00 92.31 190 PHE A C 1
ATOM 1560 O O . PHE A 1 190 ? 13.566 5.743 -7.299 1.00 92.31 190 PHE A O 1
ATOM 1567 N N . PRO A 1 191 ? 13.867 5.809 -9.527 1.00 88.00 191 PRO A N 1
ATOM 1568 C CA . PRO A 1 191 ? 15.191 6.421 -9.474 1.00 88.00 191 PRO A CA 1
ATOM 1569 C C . PRO A 1 191 ? 15.182 7.818 -8.865 1.00 88.00 191 PRO A C 1
ATOM 1571 O O . PRO A 1 191 ? 16.087 8.126 -8.094 1.00 88.00 191 PRO A O 1
ATOM 1574 N N . LEU A 1 192 ? 14.161 8.638 -9.147 1.00 85.56 192 LEU A N 1
ATOM 1575 C CA . LEU A 1 192 ? 14.012 9.952 -8.515 1.00 85.56 192 LEU A CA 1
ATOM 1576 C C . LEU A 1 192 ? 13.966 9.812 -6.987 1.00 85.56 192 LEU A C 1
ATOM 1578 O O . LEU A 1 192 ? 14.743 10.448 -6.272 1.00 85.56 192 LEU A O 1
ATOM 1582 N N . HIS A 1 193 ? 13.109 8.914 -6.496 1.00 83.56 193 HIS A N 1
ATOM 1583 C CA . HIS A 1 193 ? 12.952 8.640 -5.067 1.00 83.56 193 HIS A CA 1
ATOM 1584 C C . HIS A 1 193 ? 14.250 8.121 -4.432 1.00 83.56 193 HIS A C 1
ATOM 1586 O O . HIS A 1 193 ? 14.608 8.493 -3.312 1.00 83.56 193 HIS A O 1
ATOM 1592 N N . ALA A 1 194 ? 14.987 7.285 -5.168 1.00 82.19 194 ALA A N 1
ATOM 1593 C CA . ALA A 1 194 ? 16.281 6.764 -4.746 1.00 82.19 194 ALA A CA 1
ATOM 1594 C C . ALA A 1 194 ? 17.377 7.843 -4.703 1.00 82.19 194 ALA A C 1
ATOM 1596 O O . ALA A 1 194 ? 18.148 7.884 -3.744 1.00 82.19 194 ALA A O 1
ATOM 1597 N N . GLY A 1 195 ? 17.432 8.721 -5.707 1.00 75.62 195 GLY A N 1
ATOM 1598 C CA . GLY A 1 195 ? 18.427 9.788 -5.826 1.00 75.62 195 GLY A CA 1
ATOM 1599 C C . GLY A 1 195 ? 18.222 10.930 -4.831 1.00 75.62 195 GLY A C 1
ATOM 1600 O O . GLY A 1 195 ? 19.196 11.475 -4.322 1.00 75.62 195 GLY A O 1
ATOM 1601 N N . GLN A 1 196 ? 16.970 11.250 -4.491 1.00 76.88 196 GLN A N 1
ATOM 1602 C CA . GLN A 1 196 ? 16.636 12.282 -3.500 1.00 76.88 196 GLN A CA 1
ATOM 1603 C C . GLN A 1 196 ? 16.697 11.782 -2.046 1.00 76.88 196 GLN A C 1
ATOM 1605 O O . GLN A 1 196 ? 16.397 12.543 -1.128 1.00 76.88 196 GLN A O 1
ATOM 1610 N N . GLN A 1 197 ? 17.072 10.515 -1.825 1.00 70.38 197 GLN A N 1
ATOM 1611 C CA . GLN A 1 197 ? 17.131 9.880 -0.503 1.00 70.38 197 GLN A CA 1
ATOM 1612 C C . GLN A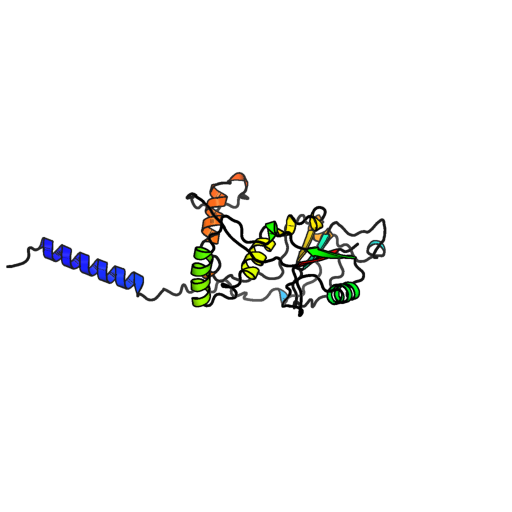 1 197 ? 15.820 10.041 0.292 1.00 70.38 197 GLN A C 1
ATOM 1614 O O . GLN A 1 197 ? 15.821 10.197 1.512 1.00 70.38 197 GLN A O 1
ATOM 1619 N N . GLN A 1 198 ? 14.687 10.010 -0.414 1.00 71.31 198 GLN A N 1
ATOM 1620 C CA . GLN A 1 198 ? 13.374 10.113 0.204 1.00 71.31 198 GLN A CA 1
ATOM 1621 C C . GLN A 1 198 ? 12.934 8.750 0.741 1.00 71.31 198 GLN A C 1
ATOM 1623 O O . GLN A 1 198 ? 13.043 7.722 0.072 1.00 71.31 198 GLN A O 1
ATOM 1628 N N . ASP A 1 199 ? 12.362 8.737 1.944 1.00 74.50 199 ASP A N 1
ATOM 1629 C CA . ASP A 1 199 ? 11.885 7.496 2.562 1.00 74.50 199 ASP A CA 1
ATOM 1630 C C . ASP A 1 199 ? 10.461 7.123 2.123 1.00 74.50 199 ASP A C 1
ATOM 1632 O O . ASP A 1 199 ? 10.109 5.944 2.099 1.00 74.50 199 ASP A O 1
ATOM 1636 N N . HIS A 1 200 ? 9.619 8.110 1.786 1.00 79.44 200 HIS A N 1
ATOM 1637 C CA . HIS A 1 200 ? 8.225 7.896 1.381 1.00 79.44 200 HIS A CA 1
ATOM 1638 C C . HIS A 1 200 ? 7.610 9.126 0.698 1.00 79.44 200 HIS A C 1
ATOM 1640 O O . HIS A 1 200 ? 7.972 10.251 1.027 1.00 79.44 200 HIS A O 1
ATOM 1646 N N . THR A 1 201 ? 6.606 8.894 -0.153 1.00 75.81 201 THR A N 1
ATOM 1647 C CA . THR A 1 201 ? 5.765 9.934 -0.777 1.00 75.81 201 THR A CA 1
ATOM 1648 C C . THR A 1 201 ? 4.290 9.629 -0.523 1.00 75.81 201 THR A C 1
ATOM 1650 O O . THR A 1 201 ? 3.905 8.464 -0.385 1.00 75.81 201 THR A O 1
ATOM 1653 N N . LYS A 1 202 ? 3.458 10.670 -0.407 1.00 76.81 202 LYS A N 1
ATOM 1654 C CA . LYS A 1 202 ? 2.000 10.561 -0.246 1.00 76.81 202 LYS A CA 1
ATOM 1655 C C . LYS A 1 202 ? 1.301 11.624 -1.082 1.00 76.81 202 LYS A C 1
ATOM 1657 O O . LYS A 1 202 ? 1.691 12.782 -1.023 1.00 76.81 202 LYS A O 1
ATOM 1662 N N . GLU A 1 203 ? 0.228 11.229 -1.757 1.00 69.94 203 GLU A N 1
ATOM 1663 C CA . GLU A 1 203 ? -0.624 12.144 -2.531 1.00 69.94 203 GLU A CA 1
ATOM 1664 C C . GLU A 1 203 ? -1.678 12.844 -1.657 1.00 69.94 203 GLU A C 1
ATOM 1666 O O . GLU A 1 203 ? -2.016 13.998 -1.891 1.00 69.94 203 GLU A O 1
ATOM 1671 N N . ALA A 1 204 ? -2.185 12.176 -0.612 1.00 68.81 204 ALA A N 1
ATOM 1672 C CA . ALA A 1 204 ? -3.239 12.707 0.255 1.00 68.81 204 ALA A CA 1
ATOM 1673 C C . ALA A 1 204 ? -2.918 12.540 1.749 1.00 68.81 204 ALA A C 1
ATOM 1675 O O . ALA A 1 204 ? -2.294 11.558 2.169 1.00 68.81 204 ALA A O 1
ATOM 1676 N N . ASN A 1 205 ? -3.402 13.478 2.573 1.00 80.50 205 ASN A N 1
ATOM 1677 C CA . ASN A 1 205 ? -3.193 13.486 4.026 1.00 80.50 205 ASN A CA 1
ATOM 1678 C C . ASN A 1 205 ? -4.511 13.642 4.819 1.00 80.50 205 ASN A C 1
ATOM 1680 O O . ASN A 1 205 ? -4.782 14.708 5.375 1.00 80.50 205 ASN A O 1
ATOM 1684 N N . PRO A 1 206 ? -5.357 12.598 4.880 1.00 75.94 206 PRO A N 1
ATOM 1685 C CA . PRO A 1 206 ? -6.642 12.668 5.568 1.00 75.94 206 PRO A CA 1
ATOM 1686 C C . PRO A 1 206 ? -6.499 12.644 7.096 1.00 75.94 206 PRO A C 1
ATOM 1688 O O . PRO A 1 206 ? -5.654 11.942 7.664 1.00 75.94 206 PRO A O 1
ATOM 1691 N N . THR A 1 207 ? -7.409 13.335 7.785 1.00 77.12 207 THR A N 1
ATOM 1692 C CA . THR A 1 207 ? -7.574 13.195 9.235 1.00 77.12 207 THR A CA 1
ATOM 1693 C C . THR A 1 207 ? -8.220 11.848 9.569 1.00 77.12 207 THR A C 1
ATOM 1695 O O . THR A 1 207 ? -9.113 11.356 8.880 1.00 77.12 207 THR A O 1
ATOM 1698 N N . ARG A 1 208 ? -7.746 11.203 10.641 1.00 69.81 208 ARG A N 1
ATOM 1699 C CA . ARG A 1 208 ? -8.287 9.916 11.103 1.00 69.81 208 ARG A CA 1
ATOM 1700 C C . ARG A 1 208 ? -9.321 10.126 12.199 1.00 69.81 208 ARG A C 1
ATOM 1702 O O . ARG A 1 208 ? -9.142 10.970 13.075 1.00 69.81 208 ARG A O 1
ATOM 1709 N N . ARG A 1 209 ? -10.351 9.276 12.225 1.00 69.38 209 ARG A N 1
ATOM 1710 C CA . ARG A 1 209 ? -11.327 9.253 13.321 1.00 69.38 209 ARG A CA 1
ATOM 1711 C C . ARG A 1 209 ? -10.640 8.805 14.613 1.00 69.38 209 ARG A C 1
ATOM 1713 O O . ARG A 1 209 ? -10.136 7.682 14.678 1.00 69.38 209 ARG A O 1
ATOM 1720 N N . ALA A 1 210 ? -10.637 9.661 15.634 1.00 69.50 210 ALA A N 1
ATOM 1721 C CA . ALA A 1 210 ? -9.892 9.446 16.880 1.00 69.50 210 ALA A CA 1
ATOM 1722 C C . ALA A 1 210 ? -10.213 8.102 17.564 1.00 69.50 210 ALA A C 1
ATOM 1724 O O . ALA A 1 210 ? -9.320 7.429 18.074 1.00 69.50 210 ALA A O 1
ATOM 1725 N N . THR A 1 211 ? -11.471 7.666 17.491 1.00 68.81 211 THR A N 1
ATOM 1726 C CA . THR A 1 211 ? -11.963 6.405 18.065 1.00 68.81 211 THR A CA 1
ATOM 1727 C C . THR A 1 211 ? -11.315 5.155 17.464 1.00 68.81 211 THR A C 1
ATOM 1729 O O . THR A 1 211 ? -11.182 4.154 18.157 1.00 68.81 211 THR A O 1
ATOM 1732 N N . SER A 1 212 ? -10.841 5.208 16.215 1.00 69.44 212 SER A N 1
ATOM 1733 C CA . SER A 1 212 ? -10.152 4.079 15.565 1.00 69.44 212 SER A CA 1
ATOM 1734 C C . SER A 1 212 ? -8.700 3.878 16.027 1.00 69.44 212 SER A C 1
ATOM 1736 O O . SER A 1 212 ? -8.098 2.850 15.731 1.00 69.44 212 SER A O 1
ATOM 1738 N N . GLY A 1 213 ? -8.127 4.845 16.753 1.00 73.06 213 GLY A N 1
ATOM 1739 C CA . GLY A 1 213 ? -6.728 4.837 17.188 1.00 73.06 213 GLY A CA 1
ATOM 1740 C C . GLY A 1 213 ? -6.528 5.381 18.600 1.00 73.06 213 GLY A C 1
ATOM 1741 O O . GLY A 1 213 ? -5.466 5.930 18.886 1.00 73.06 213 GLY A O 1
ATOM 1742 N N . ALA A 1 214 ? -7.535 5.254 19.470 1.00 78.75 214 ALA A N 1
ATOM 1743 C CA . ALA A 1 214 ? -7.576 5.912 20.778 1.00 78.75 214 ALA A CA 1
ATOM 1744 C C . ALA A 1 214 ? -6.327 5.641 21.640 1.00 78.75 214 ALA A C 1
ATOM 1746 O O . ALA A 1 214 ? -5.782 6.556 22.252 1.00 78.75 214 ALA A O 1
ATOM 1747 N N . THR A 1 215 ? -5.821 4.406 21.632 1.00 82.25 215 THR A N 1
ATOM 1748 C CA . THR A 1 215 ? -4.624 4.002 22.389 1.00 82.25 215 THR A CA 1
ATOM 1749 C C . THR A 1 215 ? -3.337 4.020 21.565 1.00 82.25 215 THR A C 1
ATOM 1751 O O . THR A 1 215 ? -2.255 3.869 22.129 1.00 82.25 215 THR A O 1
ATOM 1754 N N . LEU A 1 216 ? -3.417 4.246 20.246 1.00 84.62 216 LEU A N 1
ATOM 1755 C CA . LEU A 1 216 ? -2.264 4.165 19.345 1.00 84.62 216 LEU A CA 1
ATOM 1756 C C . LEU A 1 216 ? -1.195 5.195 19.710 1.00 84.62 216 LEU A C 1
ATOM 1758 O O . LEU A 1 216 ? -0.022 4.852 19.799 1.00 84.62 216 LEU A O 1
ATOM 1762 N N . ARG A 1 217 ? -1.600 6.446 19.969 1.00 80.44 217 ARG A N 1
ATOM 1763 C CA . ARG A 1 217 ? -0.659 7.495 20.387 1.00 80.44 217 ARG A CA 1
ATOM 1764 C C . ARG A 1 217 ? 0.059 7.100 21.669 1.00 80.44 217 ARG A C 1
ATOM 1766 O O . ARG A 1 217 ? 1.281 7.155 21.702 1.00 80.44 217 ARG A O 1
ATOM 1773 N N . LEU A 1 218 ? -0.689 6.679 22.689 1.00 79.50 218 LEU A N 1
ATOM 1774 C CA . LEU A 1 218 ? -0.113 6.275 23.969 1.00 79.50 218 LEU A CA 1
ATOM 1775 C C . LEU A 1 218 ? 0.901 5.141 23.777 1.00 79.50 218 LEU A C 1
ATOM 1777 O O . LEU A 1 218 ? 2.034 5.267 24.225 1.00 79.50 218 LEU A O 1
ATOM 1781 N N . ALA A 1 219 ? 0.545 4.094 23.029 1.00 81.50 219 ALA A N 1
ATOM 1782 C CA . ALA A 1 219 ? 1.457 2.996 22.722 1.00 81.50 219 ALA A CA 1
ATOM 1783 C C . ALA A 1 219 ? 2.742 3.480 22.020 1.00 81.50 219 ALA A C 1
ATOM 1785 O O . ALA A 1 219 ? 3.841 3.098 22.421 1.00 81.50 219 ALA A O 1
ATOM 1786 N N . THR A 1 220 ? 2.636 4.377 21.035 1.00 84.62 220 THR A N 1
ATOM 1787 C CA . THR A 1 220 ? 3.807 4.966 20.365 1.00 84.62 220 THR A CA 1
ATOM 1788 C C . THR A 1 220 ? 4.703 5.736 21.336 1.00 84.62 220 THR A C 1
ATOM 1790 O O . THR A 1 220 ? 5.920 5.573 21.289 1.00 84.62 220 THR A O 1
ATOM 1793 N N . TRP A 1 221 ? 4.124 6.524 22.248 1.00 80.44 221 TRP A N 1
ATOM 1794 C CA . TRP A 1 221 ? 4.880 7.227 23.292 1.00 80.44 221 TRP A CA 1
ATOM 1795 C C . TRP A 1 221 ? 5.618 6.254 24.213 1.00 80.44 221 TRP A C 1
ATOM 1797 O O . TRP A 1 221 ? 6.809 6.430 24.463 1.00 80.44 221 TRP A O 1
ATOM 1807 N N . THR A 1 222 ? 4.949 5.187 24.661 1.00 85.50 222 THR A N 1
ATOM 1808 C CA . THR A 1 222 ? 5.591 4.161 25.500 1.00 85.50 222 THR A CA 1
ATOM 1809 C C . THR A 1 222 ? 6.741 3.456 24.776 1.00 85.50 222 THR A C 1
ATOM 1811 O O . THR A 1 222 ? 7.791 3.225 25.371 1.00 85.50 222 THR A O 1
ATOM 1814 N N . PHE A 1 223 ? 6.588 3.181 23.476 1.00 86.00 223 PHE A N 1
ATOM 1815 C CA . PHE A 1 223 ? 7.642 2.588 22.655 1.00 86.00 223 PHE A CA 1
ATOM 1816 C C . PHE A 1 223 ? 8.829 3.540 22.467 1.00 86.00 223 PHE A C 1
ATOM 1818 O O . PHE A 1 223 ? 9.973 3.124 22.631 1.00 86.00 223 PHE A O 1
ATOM 1825 N N . GLY A 1 224 ? 8.567 4.819 22.175 1.00 83.12 224 GLY A N 1
ATOM 1826 C CA . GLY A 1 224 ? 9.605 5.845 22.060 1.00 83.12 224 GLY A CA 1
ATOM 1827 C C . GLY A 1 224 ? 10.405 6.001 23.354 1.00 83.12 224 GLY A C 1
ATOM 1828 O O . GLY A 1 224 ? 11.633 5.993 23.318 1.00 83.12 224 GLY A O 1
ATOM 1829 N N . ALA A 1 225 ? 9.724 6.027 24.503 1.00 83.19 225 ALA A N 1
ATOM 1830 C CA . ALA A 1 225 ? 10.375 6.072 25.812 1.00 83.19 225 ALA A CA 1
ATOM 1831 C C . ALA A 1 225 ? 11.245 4.832 26.098 1.00 83.19 225 ALA A C 1
ATOM 1833 O O . ALA A 1 225 ? 12.305 4.954 26.705 1.00 83.19 225 ALA A O 1
ATOM 1834 N N . ALA A 1 226 ? 10.824 3.648 25.642 1.00 85.88 226 ALA A N 1
ATOM 1835 C CA . ALA A 1 226 ? 11.587 2.407 25.785 1.00 85.88 226 ALA A CA 1
ATOM 1836 C C . ALA A 1 226 ? 12.734 2.260 24.763 1.00 85.88 226 ALA A C 1
ATOM 1838 O O . ALA A 1 226 ? 13.577 1.378 24.907 1.00 85.88 226 ALA A O 1
ATOM 1839 N N . SER A 1 227 ? 12.765 3.073 23.703 1.00 83.62 227 SER A N 1
ATOM 1840 C CA . SER A 1 227 ? 13.761 3.010 22.622 1.00 83.62 227 SER A CA 1
ATOM 1841 C C . SER A 1 227 ? 14.244 4.412 22.214 1.00 83.62 227 SER A C 1
ATOM 1843 O O . SER A 1 227 ? 14.040 4.824 21.069 1.00 83.62 227 SER A O 1
ATOM 1845 N N . PRO A 1 228 ? 14.927 5.144 23.115 1.00 77.75 228 PRO A N 1
ATOM 1846 C CA . PRO A 1 228 ? 15.306 6.544 22.897 1.00 77.75 228 PRO A CA 1
ATOM 1847 C C . PRO A 1 228 ? 16.301 6.742 21.743 1.00 77.75 228 PRO A C 1
ATOM 1849 O O . PRO A 1 228 ? 16.367 7.812 21.154 1.00 77.75 228 PRO A O 1
ATOM 1852 N N . THR A 1 229 ? 17.054 5.711 21.355 1.00 80.31 229 THR A N 1
ATOM 1853 C CA . THR A 1 229 ? 17.964 5.772 20.196 1.00 80.31 229 THR A CA 1
ATOM 1854 C C . THR A 1 229 ? 17.248 5.676 18.847 1.00 80.31 229 THR A C 1
ATOM 1856 O O . THR A 1 229 ? 17.864 5.915 17.813 1.00 80.31 229 THR A O 1
ATOM 1859 N N . ARG A 1 230 ? 15.955 5.317 18.831 1.00 76.38 230 ARG A N 1
ATOM 1860 C CA . ARG A 1 230 ? 15.129 5.219 17.614 1.00 76.38 230 ARG A CA 1
ATOM 1861 C C . ARG A 1 230 ? 14.274 6.459 17.366 1.00 76.38 230 ARG A C 1
ATOM 1863 O O . ARG A 1 230 ? 13.600 6.526 16.342 1.00 76.38 230 ARG A O 1
ATOM 1870 N N . THR A 1 231 ? 14.280 7.425 18.281 1.00 69.69 231 THR A N 1
ATOM 1871 C CA . THR A 1 231 ? 13.661 8.726 18.037 1.00 69.69 231 THR A CA 1
ATOM 1872 C C . THR A 1 231 ? 14.638 9.593 17.261 1.00 69.69 231 THR A C 1
ATOM 1874 O O . THR A 1 231 ? 15.721 9.905 17.752 1.00 69.69 231 THR A O 1
ATOM 1877 N N . THR A 1 232 ? 14.252 10.016 16.063 1.00 67.00 232 THR A N 1
ATOM 1878 C CA . THR A 1 232 ? 14.904 11.150 15.408 1.00 67.00 232 THR A CA 1
ATOM 1879 C C . THR A 1 232 ? 14.675 12.374 16.289 1.00 67.00 232 THR A C 1
ATOM 1881 O O . THR A 1 232 ? 13.532 12.659 16.653 1.00 67.00 232 THR A O 1
ATOM 1884 N N . SER A 1 233 ? 15.741 13.061 16.699 1.00 44.91 233 SER A N 1
ATOM 1885 C CA . SER A 1 233 ? 15.659 14.219 17.589 1.00 44.91 233 SER A CA 1
ATOM 1886 C C . SER A 1 233 ? 14.959 15.393 16.898 1.00 44.91 233 SER A C 1
ATOM 1888 O O . SER A 1 233 ? 15.594 16.285 16.347 1.00 44.91 233 SER A O 1
ATOM 1890 N N . THR A 1 234 ? 13.636 15.406 16.955 1.00 39.41 234 THR A N 1
ATOM 1891 C CA . THR A 1 234 ? 12.838 16.629 16.934 1.00 39.41 234 THR A CA 1
ATOM 1892 C C . THR A 1 234 ? 12.310 16.815 18.344 1.00 39.41 234 THR A C 1
ATOM 1894 O O . THR A 1 234 ? 11.484 16.034 18.815 1.00 39.41 234 THR A O 1
ATOM 1897 N N . THR A 1 235 ? 12.866 17.804 19.040 1.00 33.84 235 THR A N 1
ATOM 1898 C CA . THR A 1 235 ? 12.584 18.150 20.434 1.00 33.84 235 THR A CA 1
ATOM 1899 C C . THR A 1 235 ? 11.081 18.306 20.668 1.00 33.84 235 THR A C 1
ATOM 1901 O O . THR A 1 235 ? 10.484 19.314 20.302 1.00 33.84 235 THR A O 1
ATOM 1904 N N . SER A 1 236 ? 10.455 17.309 21.289 1.00 29.84 236 SER A N 1
ATOM 1905 C CA . SER A 1 236 ? 9.124 17.428 21.881 1.00 29.84 236 SER A CA 1
ATOM 1906 C C . SER A 1 236 ? 9.016 16.448 23.046 1.00 29.84 236 SER A C 1
ATOM 1908 O O . SER A 1 236 ? 8.974 15.231 22.879 1.00 29.84 236 SER A O 1
ATOM 1910 N N . THR A 1 237 ? 9.071 17.010 24.245 1.00 31.02 237 THR A N 1
ATOM 1911 C CA . THR A 1 237 ? 9.120 16.335 25.541 1.00 31.02 237 THR A CA 1
ATOM 1912 C C . THR A 1 237 ? 7.726 15.858 25.957 1.00 31.02 237 THR A C 1
ATOM 1914 O O . THR A 1 237 ? 6.832 16.689 26.090 1.00 31.02 237 THR A O 1
ATOM 1917 N N . ALA A 1 238 ? 7.543 14.566 26.253 1.00 27.62 238 ALA A N 1
ATOM 1918 C CA . ALA A 1 238 ? 6.550 14.093 27.233 1.00 27.62 238 ALA A CA 1
ATOM 1919 C C . ALA A 1 238 ? 6.867 12.658 27.734 1.00 27.62 238 ALA A C 1
ATOM 1921 O O . ALA A 1 238 ? 7.511 11.897 27.011 1.00 27.62 238 ALA A O 1
ATOM 1922 N N . PRO A 1 239 ? 6.466 12.298 28.975 1.00 32.31 239 PRO A N 1
ATOM 1923 C CA . PRO A 1 239 ? 7.063 11.213 29.758 1.00 32.31 239 PRO A CA 1
ATOM 1924 C C . PRO A 1 239 ? 6.339 9.854 29.669 1.00 32.31 239 PRO A C 1
ATOM 1926 O O . PRO A 1 239 ? 5.205 9.740 29.209 1.00 32.31 239 PRO A O 1
ATOM 1929 N N . ALA A 1 240 ? 7.055 8.828 30.136 1.00 27.61 240 ALA A N 1
ATOM 1930 C CA . ALA A 1 240 ? 6.819 7.388 30.007 1.00 27.61 240 ALA A CA 1
ATOM 1931 C C . ALA A 1 240 ? 5.815 6.768 31.005 1.00 27.61 240 ALA A C 1
ATOM 1933 O O . ALA A 1 240 ? 5.678 7.262 32.121 1.00 27.61 240 ALA A O 1
ATOM 1934 N N . ALA A 1 241 ? 5.234 5.607 30.649 1.00 27.17 241 ALA A N 1
ATOM 1935 C CA . ALA A 1 241 ? 4.810 4.544 31.581 1.00 27.17 241 ALA A CA 1
ATOM 1936 C C . ALA A 1 241 ? 4.598 3.187 30.857 1.00 27.17 241 ALA A C 1
ATOM 1938 O O . ALA A 1 241 ? 4.421 3.141 29.647 1.00 27.17 241 ALA A O 1
ATOM 1939 N N . SER A 1 242 ? 4.662 2.087 31.608 1.00 27.20 242 SER A N 1
ATOM 1940 C CA . SER A 1 242 ? 5.149 0.736 31.264 1.00 27.20 242 SER A CA 1
ATOM 1941 C C . SER A 1 242 ? 4.101 -0.398 31.105 1.00 27.20 242 SER A C 1
ATOM 1943 O O . SER A 1 242 ? 3.040 -0.327 31.711 1.00 27.20 242 SER A O 1
ATOM 1945 N N . SER A 1 243 ? 4.489 -1.430 30.320 1.00 28.39 243 SER A N 1
ATOM 1946 C CA . SER A 1 243 ? 4.186 -2.903 30.227 1.00 28.39 243 SER A CA 1
ATOM 1947 C C . SER A 1 243 ? 2.981 -3.558 30.972 1.00 28.39 243 SER A C 1
ATOM 1949 O O . SER A 1 243 ? 2.608 -3.122 32.048 1.00 28.39 243 SER A O 1
ATOM 1951 N N . THR A 1 244 ? 2.356 -4.695 30.570 1.00 27.56 244 THR A N 1
ATOM 1952 C CA . THR A 1 244 ? 2.904 -6.051 30.237 1.00 27.56 244 THR A CA 1
ATOM 1953 C C . THR A 1 244 ? 1.797 -7.051 29.736 1.00 27.56 244 THR A C 1
ATOM 1955 O O . THR A 1 244 ? 0.615 -6.758 29.863 1.00 27.56 244 THR A O 1
ATOM 1958 N N . SER A 1 245 ? 2.211 -8.213 29.179 1.00 28.45 245 SER A N 1
ATOM 1959 C CA . SER A 1 245 ? 1.558 -9.370 28.463 1.00 28.45 245 SER A CA 1
ATOM 1960 C C . SER A 1 245 ? 0.586 -10.303 29.267 1.00 28.45 245 SER A C 1
ATOM 1962 O O . SER A 1 245 ? 0.454 -10.070 30.456 1.00 28.45 245 SER A O 1
ATOM 1964 N N . ALA A 1 246 ? -0.097 -11.393 28.810 1.00 30.33 246 ALA A N 1
ATOM 1965 C CA . ALA A 1 246 ? 0.159 -12.487 27.827 1.00 30.33 246 ALA A CA 1
ATOM 1966 C C . ALA A 1 246 ? -1.066 -13.461 27.585 1.00 30.33 246 ALA A C 1
ATOM 1968 O O . ALA A 1 246 ? -1.925 -13.525 28.454 1.00 30.33 246 ALA A O 1
ATOM 1969 N N . GLY A 1 247 ? -1.048 -14.253 26.472 1.00 27.30 247 GLY A N 1
ATOM 1970 C CA . GLY A 1 247 ? -1.542 -15.661 26.187 1.00 27.30 247 GLY A CA 1
ATOM 1971 C C . GLY A 1 247 ? -3.011 -16.109 26.459 1.00 27.30 247 GLY A C 1
ATOM 1972 O O . GLY A 1 247 ? -3.601 -15.630 27.408 1.00 27.30 247 GLY A O 1
ATOM 1973 N N . ALA A 1 248 ? -3.710 -17.049 25.773 1.00 30.05 248 ALA A N 1
ATOM 1974 C CA . ALA A 1 248 ? -3.419 -18.142 24.813 1.00 30.05 248 ALA A CA 1
A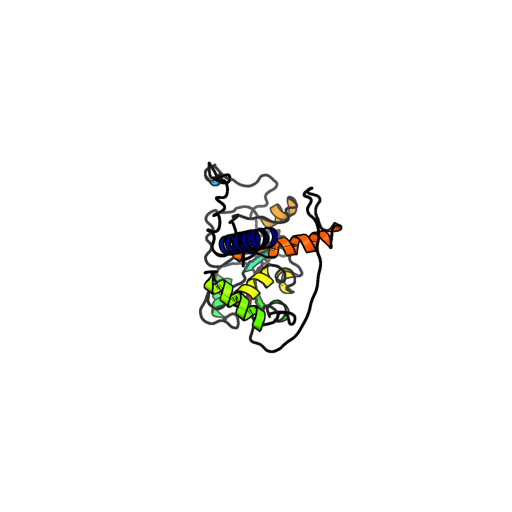TOM 1975 C C . ALA A 1 248 ? -4.699 -18.631 24.016 1.00 30.05 248 ALA A C 1
ATOM 1977 O O . ALA A 1 248 ? -5.810 -18.195 24.297 1.00 30.05 248 ALA A O 1
ATOM 1978 N N . THR A 1 249 ? -4.502 -19.533 23.029 1.00 32.31 249 THR A N 1
ATOM 1979 C CA . THR A 1 249 ? -5.319 -20.137 21.902 1.00 32.31 249 THR A CA 1
ATOM 1980 C C . THR A 1 249 ? -6.518 -21.078 22.242 1.00 32.31 249 THR A C 1
ATOM 1982 O O . THR A 1 249 ? -6.560 -21.443 23.413 1.00 32.31 249 THR A O 1
ATOM 1985 N N . PRO A 1 250 ? -7.430 -21.589 21.322 1.00 41.28 250 PRO A N 1
ATOM 1986 C CA . PRO A 1 250 ? -7.385 -21.902 19.841 1.00 41.28 250 PRO A CA 1
ATOM 1987 C C . PRO A 1 250 ? -8.702 -21.549 19.027 1.00 41.28 250 PRO A C 1
ATOM 1989 O O . PRO A 1 250 ? -9.380 -20.606 19.431 1.00 41.28 250 PRO A O 1
ATOM 1992 N N . PRO A 1 251 ? -9.178 -22.213 17.920 1.00 33.81 251 PRO A N 1
ATOM 1993 C CA . PRO A 1 251 ? -8.702 -22.445 16.519 1.00 33.81 251 PRO A CA 1
ATOM 1994 C C . PRO A 1 251 ? -9.445 -21.635 15.372 1.00 33.81 251 PRO A C 1
ATOM 1996 O O . PRO A 1 251 ? -10.192 -20.707 15.666 1.00 33.81 251 PRO A O 1
ATOM 1999 N N . VAL A 1 252 ? -9.161 -21.941 14.081 1.00 33.44 252 VAL A N 1
ATOM 2000 C CA . VAL A 1 252 ? -9.006 -21.128 12.808 1.00 33.44 252 VAL A CA 1
ATOM 2001 C C . VAL A 1 252 ? -10.271 -20.936 11.896 1.00 33.44 252 VAL A C 1
ATOM 2003 O O . VAL A 1 252 ? -11.202 -21.724 12.059 1.00 33.44 252 VAL A O 1
ATOM 2006 N N . PRO A 1 253 ? -10.345 -19.945 10.941 1.00 37.91 253 PRO A N 1
ATOM 2007 C CA . PRO A 1 253 ? -10.053 -20.193 9.491 1.00 37.91 253 PRO A CA 1
ATOM 2008 C C . PRO A 1 253 ? -9.418 -19.042 8.617 1.00 37.91 253 PRO A C 1
ATOM 2010 O O . PRO A 1 253 ? -9.864 -17.903 8.664 1.00 37.91 253 PRO A O 1
ATOM 2013 N N . GLN A 1 254 ? -8.435 -19.446 7.776 1.00 32.75 254 GLN A N 1
ATOM 2014 C CA . GLN A 1 254 ? -8.029 -19.149 6.357 1.00 32.75 254 GLN A CA 1
ATOM 2015 C C . GLN A 1 254 ? -7.659 -17.738 5.779 1.00 32.75 254 GLN A C 1
ATOM 2017 O O . GLN A 1 254 ? -8.275 -16.720 6.072 1.00 32.75 254 GLN A O 1
ATOM 2022 N N . ALA A 1 255 ? -6.633 -17.742 4.893 1.00 34.78 255 ALA A N 1
ATOM 2023 C CA . ALA A 1 255 ? -5.757 -16.640 4.427 1.00 34.78 255 ALA A CA 1
ATOM 2024 C C . ALA A 1 255 ? -6.126 -15.975 3.072 1.00 34.78 255 ALA A C 1
ATOM 2026 O O . ALA A 1 255 ? -6.867 -16.549 2.277 1.00 34.78 255 ALA A O 1
ATOM 2027 N N . SER A 1 256 ? -5.568 -14.778 2.805 1.00 40.25 256 SER A N 1
ATOM 2028 C CA . SER A 1 256 ? -5.851 -13.920 1.630 1.00 40.25 256 SER A CA 1
ATOM 2029 C C . SER A 1 256 ? -4.682 -13.808 0.612 1.00 40.25 256 SER A C 1
ATOM 2031 O O . SER A 1 256 ? -3.520 -13.890 1.015 1.00 40.25 256 SER A O 1
ATOM 2033 N N . PRO A 1 257 ? -4.960 -13.608 -0.696 1.00 40.62 257 PRO A N 1
ATOM 2034 C CA . PRO A 1 257 ? -3.948 -13.528 -1.768 1.00 40.62 257 PRO A CA 1
ATOM 2035 C C . PRO A 1 257 ? -3.339 -12.117 -1.995 1.00 40.62 257 PRO A C 1
ATOM 2037 O O . PRO A 1 257 ? -3.960 -11.113 -1.659 1.00 40.62 257 PRO A O 1
ATOM 2040 N N . LEU A 1 258 ? -2.129 -12.036 -2.585 1.00 43.84 258 LEU A N 1
ATOM 2041 C CA . LEU A 1 258 ? -1.359 -10.809 -2.900 1.00 43.84 258 LEU A CA 1
ATOM 2042 C C . LEU A 1 258 ? -0.856 -10.767 -4.363 1.00 43.84 258 LEU A C 1
ATOM 2044 O O . LEU A 1 258 ? -0.090 -11.632 -4.787 1.00 43.84 258 LEU A O 1
ATOM 2048 N N . ALA A 1 259 ? -1.217 -9.747 -5.143 1.00 41.44 259 ALA A N 1
ATOM 2049 C CA . ALA A 1 259 ? -0.720 -9.588 -6.512 1.00 41.44 259 ALA A CA 1
ATOM 2050 C C . ALA A 1 259 ? 0.488 -8.634 -6.554 1.00 41.44 259 ALA A C 1
ATOM 2052 O O . ALA A 1 259 ? 0.473 -7.546 -5.975 1.00 41.44 259 ALA A O 1
ATOM 2053 N N . LEU A 1 260 ? 1.545 -9.033 -7.255 1.00 47.66 260 LEU A N 1
ATOM 2054 C CA . LEU A 1 260 ? 2.768 -8.257 -7.417 1.00 47.66 260 LEU A CA 1
ATOM 2055 C C . LEU A 1 260 ? 3.028 -8.029 -8.907 1.00 47.66 260 LEU A C 1
ATOM 2057 O O . LEU A 1 260 ? 3.226 -8.979 -9.654 1.00 47.66 260 LEU A O 1
ATOM 2061 N N . VAL A 1 261 ? 3.078 -6.778 -9.353 1.00 45.78 261 VAL A N 1
ATOM 2062 C CA . VAL A 1 261 ? 3.472 -6.457 -10.732 1.00 45.78 261 VAL A CA 1
ATOM 2063 C C . VAL A 1 261 ? 4.912 -5.964 -10.690 1.00 45.78 261 VAL A C 1
ATOM 2065 O O . VAL A 1 261 ? 5.211 -4.914 -10.115 1.00 45.78 261 VAL A O 1
ATOM 2068 N N . ARG A 1 262 ? 5.820 -6.751 -11.267 1.00 35.75 262 ARG A N 1
ATOM 2069 C CA . ARG A 1 262 ? 7.242 -6.438 -11.346 1.00 35.75 262 ARG A CA 1
ATOM 2070 C C . ARG A 1 262 ? 7.558 -5.978 -12.761 1.00 35.75 262 ARG A C 1
ATOM 2072 O O . ARG A 1 262 ? 7.459 -6.736 -13.715 1.00 35.75 262 ARG A O 1
ATOM 2079 N N . GLY A 1 263 ? 8.024 -4.747 -12.902 1.00 37.16 263 GLY A N 1
ATOM 2080 C CA . GLY A 1 263 ? 8.655 -4.335 -14.145 1.00 37.16 263 GLY A CA 1
ATOM 2081 C C . GLY A 1 263 ? 9.991 -5.060 -14.337 1.00 37.16 263 GLY A C 1
ATOM 2082 O O . GLY A 1 263 ? 11.018 -4.496 -13.981 1.00 37.16 263 GLY A O 1
ATOM 2083 N N . ARG A 1 264 ? 10.009 -6.258 -14.931 1.00 35.22 264 ARG A N 1
ATOM 2084 C CA . ARG A 1 264 ? 11.184 -6.794 -15.648 1.00 35.22 264 ARG A CA 1
ATOM 2085 C C . ARG A 1 264 ? 11.054 -6.591 -17.154 1.00 35.22 264 ARG A C 1
ATOM 2087 O O . ARG A 1 264 ? 9.920 -6.307 -17.604 1.00 35.22 264 ARG A O 1
#

Organism: Verticillium alfalfae (strain VaMs.102 / ATCC MYA-4576 / FGSC 10136) (NCBI:txid526221)

Foldseek 3Di:
DPPDPVVVVVVVVVVVVVVVVCCVVVPDDPPPPPPPPPPPVDDPVVDDDDDDDDDFAFDDPLLQFPDPNHPDDQEWEWEFDFCVVDPDDPDCDPVNVVVVCVVDPFDKDKFFDDCVLQPDDFFDDVVVLQVLLVVCVVVVNPCSNPSNVVSVVSNVVPNVCVDPVNVRHDYYHYDYPPDDDDDDDRTDPPVVCVVVVHPDDDPDDDDDDCSVCVCVVVVVQQVCQVCVVPDDDPDDDDDYDDDDGGDGDDDDDDGGIIMMGDSD

pLDDT: mean 77.52, std 19.87, range [27.17, 95.25]

Sequence (264 aa):
MAMARPIRALVVVSVMLWCFFIYLILGPQREIHLPERYSHERDPNLDLTGEPEGTLTYASEAYAPGVENSARINATLLALVRNEELVGMLSFTDEFKRRTAAATNAEVRYEVIPKEHWDMPSWINKDLYRESTKMLKENGIQYADKVSYHSMCRWNSGMFYKHPALATTRYYWRVEPKVHFFCDVDYDVFPLHAGQQQDHTKEANPTRRATSGATLRLATWTFGAASPTRTTSTTSTAPAASSTSAGATPPVPQASPLALVRGR